Protein AF-A0A1H1FCK7-F1 (afdb_monomer)

Structure (mmCIF, N/CA/C/O backbone):
data_AF-A0A1H1FCK7-F1
#
_entry.id   AF-A0A1H1FCK7-F1
#
loop_
_atom_site.group_PDB
_atom_site.id
_atom_site.type_symbol
_atom_site.label_atom_id
_atom_site.label_alt_id
_atom_site.label_comp_id
_atom_site.label_asym_id
_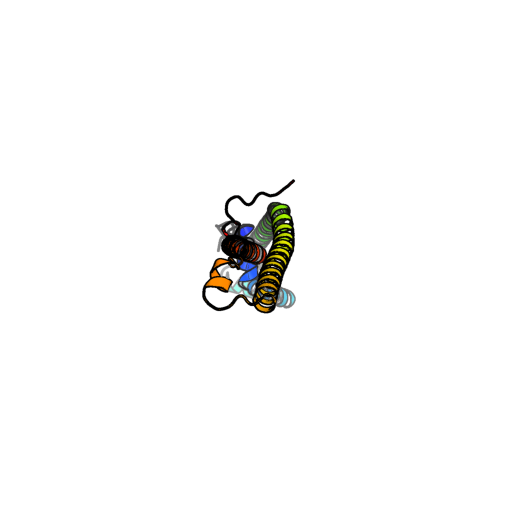atom_site.label_entity_id
_atom_site.label_seq_id
_atom_site.pdbx_PDB_ins_code
_atom_site.Cartn_x
_atom_site.Cartn_y
_atom_site.Cartn_z
_atom_site.occupancy
_atom_site.B_iso_or_equiv
_atom_site.auth_seq_id
_atom_site.auth_comp_id
_atom_site.auth_asym_id
_atom_site.auth_atom_id
_atom_site.pdbx_PDB_model_num
ATOM 1 N N . MET A 1 1 ? -12.692 -2.116 39.806 1.00 46.38 1 MET A N 1
ATOM 2 C CA . MET A 1 1 ? -11.583 -1.826 38.875 1.00 46.38 1 MET A CA 1
ATOM 3 C C . MET A 1 1 ? -11.974 -0.575 38.097 1.00 46.38 1 MET A C 1
ATOM 5 O O . MET A 1 1 ? -12.889 -0.666 37.296 1.00 46.38 1 MET A O 1
ATOM 9 N N . LYS A 1 2 ? -11.428 0.607 38.423 1.00 43.53 2 LYS A N 1
ATOM 10 C CA . LYS A 1 2 ? -11.690 1.821 37.628 1.00 43.53 2 LYS A CA 1
ATOM 11 C C . LYS A 1 2 ? -10.815 1.742 36.381 1.00 43.53 2 LYS A C 1
ATOM 13 O O . LYS A 1 2 ? -9.605 1.572 36.526 1.00 43.53 2 LYS A O 1
ATOM 18 N N . ILE A 1 3 ? -11.397 1.851 35.191 1.00 49.34 3 ILE A N 1
ATOM 19 C CA . ILE A 1 3 ? -10.618 2.000 33.959 1.00 49.34 3 ILE A CA 1
ATOM 20 C C . ILE A 1 3 ? -10.152 3.458 33.936 1.00 49.34 3 ILE A C 1
ATOM 22 O O . ILE A 1 3 ? -10.764 4.322 33.332 1.00 49.34 3 ILE A O 1
ATOM 26 N N . GLN A 1 4 ? -9.089 3.758 34.684 1.00 49.44 4 GLN A N 1
ATOM 27 C CA . GLN A 1 4 ? -8.566 5.124 34.807 1.00 49.44 4 GLN A CA 1
ATOM 28 C C . GLN A 1 4 ? -7.800 5.614 33.571 1.00 49.44 4 GLN A C 1
ATOM 30 O O . GLN A 1 4 ? -7.361 6.757 33.559 1.00 49.44 4 GLN A O 1
ATOM 35 N N . ASN A 1 5 ? -7.678 4.798 32.525 1.00 51.72 5 ASN A N 1
ATOM 36 C CA . ASN A 1 5 ? -6.977 5.164 31.304 1.00 51.72 5 ASN A CA 1
ATOM 37 C C . ASN A 1 5 ? -7.934 5.097 30.121 1.00 51.72 5 ASN A C 1
ATOM 39 O O . ASN A 1 5 ? -8.501 4.044 29.822 1.00 51.72 5 ASN A O 1
ATOM 43 N N . THR A 1 6 ? -8.083 6.224 29.430 1.00 63.62 6 THR A N 1
ATOM 44 C CA . THR A 1 6 ? -8.581 6.253 28.058 1.00 63.62 6 THR A CA 1
ATOM 45 C C . THR A 1 6 ? -7.833 5.195 27.251 1.00 63.62 6 THR A C 1
ATOM 47 O O . THR A 1 6 ? -6.603 5.119 27.296 1.00 63.62 6 THR A O 1
ATOM 50 N N . LEU A 1 7 ? -8.574 4.328 26.557 1.00 73.31 7 LEU A N 1
ATOM 51 C CA . LEU A 1 7 ? -7.958 3.322 25.698 1.00 73.31 7 LEU A CA 1
ATOM 52 C C . LEU A 1 7 ? -7.044 4.025 24.679 1.00 73.31 7 LEU A C 1
ATOM 54 O O . LEU A 1 7 ? -7.421 5.087 24.166 1.00 73.31 7 LEU A O 1
ATOM 58 N N . PRO A 1 8 ? -5.859 3.464 24.379 1.00 77.94 8 PRO A N 1
ATOM 59 C CA . PRO A 1 8 ? -4.977 4.043 23.378 1.00 77.94 8 PRO A CA 1
ATOM 60 C C . PRO A 1 8 ? -5.717 4.114 22.041 1.00 77.94 8 PRO A C 1
ATOM 62 O O . PRO A 1 8 ? -6.302 3.131 21.583 1.00 77.94 8 PRO A O 1
ATOM 65 N N . THR A 1 9 ? -5.719 5.298 21.428 1.00 77.44 9 THR A N 1
ATOM 66 C CA . THR A 1 9 ? -6.283 5.466 20.087 1.00 77.44 9 THR A CA 1
ATOM 67 C C . THR A 1 9 ? -5.270 4.944 19.084 1.00 77.44 9 THR A C 1
ATOM 69 O O . THR A 1 9 ? -4.146 5.436 19.029 1.00 77.44 9 THR A O 1
ATOM 72 N N . ILE A 1 10 ? -5.667 3.947 18.298 1.00 84.38 10 ILE A N 1
ATOM 73 C CA . ILE A 1 10 ? -4.854 3.462 17.185 1.00 84.38 10 ILE A CA 1
ATOM 74 C C . ILE A 1 10 ? -5.018 4.459 16.039 1.00 84.38 10 ILE A C 1
ATOM 76 O O . ILE A 1 10 ? -6.151 4.717 15.616 1.00 84.38 10 ILE A O 1
ATOM 80 N N . ASP A 1 11 ? -3.912 5.035 15.574 1.00 85.69 11 ASP A N 1
ATOM 81 C CA . ASP A 1 11 ? -3.902 5.964 14.446 1.00 85.69 11 ASP A CA 1
ATOM 82 C C . ASP A 1 11 ? -4.057 5.243 13.092 1.00 85.69 11 ASP A C 1
ATOM 84 O O . ASP A 1 11 ? -4.089 4.012 12.998 1.00 85.69 11 ASP A O 1
ATOM 88 N N . GLY A 1 12 ? -4.222 6.021 12.020 1.00 81.62 12 GLY A N 1
ATOM 89 C CA . GLY A 1 12 ? -4.434 5.492 10.672 1.00 81.62 12 GLY A CA 1
ATOM 90 C C . GLY A 1 12 ? -3.280 4.621 10.153 1.00 81.62 12 GLY A C 1
ATOM 91 O O . GLY A 1 12 ? -3.556 3.503 9.700 1.00 81.62 12 GLY A O 1
ATOM 92 N N . PRO A 1 13 ? -2.013 5.080 10.232 1.00 84.50 13 PRO A N 1
ATOM 93 C CA . PRO A 1 13 ? -0.848 4.286 9.842 1.00 84.50 13 PRO A CA 1
ATOM 94 C C . PRO A 1 13 ? -0.742 2.964 10.609 1.00 84.50 13 PRO A C 1
ATOM 96 O O . PRO A 1 13 ? -0.652 1.903 9.989 1.00 84.50 13 PRO A O 1
ATOM 99 N N . THR A 1 14 ? -0.874 2.992 11.937 1.00 86.44 14 THR A N 1
ATOM 100 C CA . THR A 1 14 ? -0.821 1.778 12.764 1.00 86.44 14 THR A CA 1
ATOM 101 C C . THR A 1 14 ? -1.969 0.830 12.416 1.00 86.44 14 THR A C 1
ATOM 103 O O . THR A 1 14 ? -1.763 -0.374 12.284 1.00 86.44 14 THR A O 1
ATOM 106 N N . MET A 1 15 ? -3.184 1.339 12.174 1.00 83.62 15 MET A N 1
ATOM 107 C CA . MET A 1 15 ? -4.306 0.510 11.707 1.00 83.62 15 MET A CA 1
ATOM 108 C C . MET A 1 15 ? -4.005 -0.196 10.376 1.00 83.62 15 MET 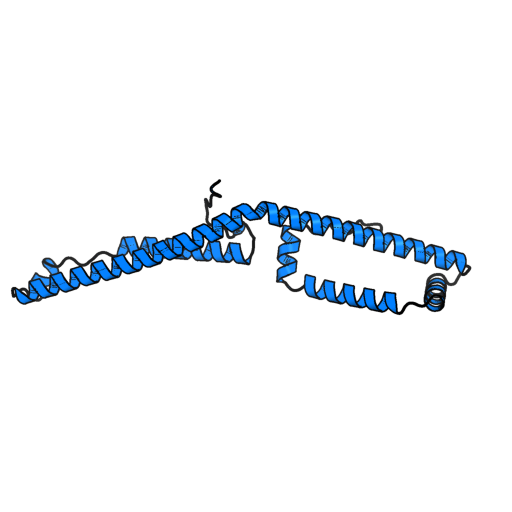A C 1
ATOM 110 O O . MET A 1 15 ? -4.379 -1.357 10.194 1.00 83.62 15 MET A O 1
ATOM 114 N N . MET A 1 16 ? -3.320 0.474 9.444 1.00 83.06 16 MET A N 1
ATOM 115 C CA . MET A 1 16 ? -2.907 -0.126 8.170 1.00 83.06 16 MET A CA 1
ATOM 116 C C . MET A 1 16 ? -1.872 -1.235 8.371 1.00 83.06 16 MET A C 1
ATOM 118 O O . MET A 1 16 ? -1.910 -2.239 7.659 1.00 83.06 16 MET A O 1
ATOM 122 N N . GLU A 1 17 ? -0.935 -1.066 9.303 1.00 85.38 17 GLU A N 1
ATOM 123 C CA . GLU A 1 17 ? 0.041 -2.101 9.671 1.00 85.38 17 GLU A CA 1
ATOM 124 C C . GLU A 1 17 ? -0.645 -3.315 10.312 1.00 85.38 17 GLU A C 1
ATOM 126 O O . GLU A 1 17 ? -0.461 -4.446 9.856 1.00 85.38 17 GLU A O 1
ATOM 131 N N . LEU A 1 18 ? -1.518 -3.087 11.298 1.00 85.38 18 LEU A N 1
ATOM 132 C CA . LEU A 1 18 ? -2.258 -4.144 11.996 1.00 85.38 18 LEU A CA 1
ATOM 133 C C . LEU A 1 18 ? -3.193 -4.935 11.071 1.00 85.38 18 LEU A C 1
ATOM 135 O O . LEU A 1 18 ? -3.408 -6.132 11.271 1.00 85.38 18 LEU A O 1
ATOM 139 N N . SER A 1 19 ? -3.740 -4.294 10.033 1.00 80.00 19 SER A N 1
ATOM 140 C CA . SER A 1 19 ? -4.549 -4.984 9.022 1.00 80.00 19 SER A CA 1
ATOM 141 C C . SER A 1 19 ? -3.752 -6.008 8.213 1.00 80.00 19 SER A C 1
ATOM 143 O O . SER A 1 19 ? -4.353 -6.920 7.646 1.00 80.00 19 SER A O 1
ATOM 145 N N . ARG A 1 20 ? -2.426 -5.863 8.132 1.00 79.75 20 ARG A N 1
ATOM 146 C CA . ARG A 1 20 ? -1.540 -6.752 7.367 1.00 79.75 20 ARG A CA 1
ATOM 147 C C . ARG A 1 20 ? -0.922 -7.855 8.220 1.00 79.75 20 ARG A C 1
ATOM 149 O O . ARG A 1 20 ? -0.594 -8.904 7.680 1.00 79.75 20 ARG A O 1
ATOM 156 N N . SER A 1 21 ? -0.794 -7.647 9.530 1.00 83.81 21 SER A N 1
ATOM 157 C CA . SER A 1 21 ? -0.213 -8.629 10.457 1.00 83.81 21 SER A CA 1
ATOM 158 C C . SER A 1 21 ? -1.185 -9.725 10.910 1.00 83.81 21 SER A C 1
ATOM 160 O O . SER A 1 21 ? -0.783 -10.626 11.636 1.00 83.81 21 SER A O 1
ATOM 162 N N . GLY A 1 22 ? -2.464 -9.654 10.521 1.00 80.69 22 GLY A N 1
ATOM 163 C CA . GLY A 1 22 ? -3.504 -10.587 10.975 1.00 80.69 22 GLY A CA 1
ATOM 164 C C . GLY A 1 22 ? -4.087 -10.252 12.353 1.00 80.69 22 GLY A C 1
ATOM 165 O O . GLY A 1 22 ? -5.126 -10.797 12.719 1.00 80.69 22 GLY A O 1
ATOM 166 N N . VAL A 1 23 ? -3.516 -9.282 13.073 1.00 87.69 23 VAL A N 1
ATOM 167 C CA . VAL A 1 23 ? -3.982 -8.866 14.408 1.00 87.69 23 VAL A CA 1
ATOM 168 C C . VAL A 1 23 ? -5.434 -8.383 14.380 1.00 87.69 23 VAL A C 1
ATOM 170 O O . VAL A 1 23 ? -6.207 -8.693 15.284 1.00 87.69 23 VAL A O 1
ATOM 173 N N . LEU A 1 24 ? -5.861 -7.679 13.323 1.00 85.81 24 LEU A N 1
ATOM 174 C CA . LEU A 1 24 ? -7.273 -7.289 13.186 1.00 85.81 24 LEU A CA 1
ATOM 175 C C . LEU A 1 24 ? -8.208 -8.492 12.990 1.00 85.81 24 LEU A C 1
ATOM 177 O O . LEU A 1 24 ? -9.363 -8.439 13.419 1.00 85.81 24 LEU A O 1
ATOM 181 N N . ALA A 1 25 ? -7.732 -9.576 12.370 1.00 83.06 25 ALA A N 1
ATOM 182 C CA . ALA A 1 25 ? -8.508 -10.805 12.233 1.00 83.06 25 ALA A CA 1
ATOM 183 C C . ALA A 1 25 ? -8.665 -11.503 13.592 1.00 83.06 25 ALA A C 1
ATOM 185 O O . ALA A 1 25 ? -9.778 -11.880 13.954 1.00 83.06 25 ALA A O 1
ATOM 186 N N . GLU A 1 26 ? -7.596 -11.581 14.387 1.00 86.88 26 GLU A N 1
ATOM 187 C CA . GLU A 1 26 ? -7.654 -12.103 15.758 1.00 86.88 26 GLU A CA 1
ATOM 188 C C . GLU A 1 26 ? -8.570 -11.257 16.653 1.00 86.88 26 GLU A C 1
ATOM 190 O O . GLU A 1 26 ? -9.455 -11.788 17.326 1.00 86.88 26 GLU A O 1
ATOM 195 N N . ALA A 1 27 ? -8.444 -9.927 16.598 1.00 88.31 27 ALA A N 1
ATOM 196 C CA . ALA A 1 27 ? -9.324 -9.011 17.323 1.00 88.31 27 ALA A CA 1
ATOM 197 C C . ALA A 1 27 ? -10.802 -9.193 16.925 1.00 88.31 27 ALA A C 1
ATOM 199 O O . ALA A 1 27 ? -11.704 -9.091 17.761 1.00 88.31 27 ALA A O 1
ATOM 200 N N . ASN A 1 28 ? -11.070 -9.504 15.654 1.00 88.00 28 ASN A N 1
ATOM 201 C CA . ASN A 1 28 ? -12.412 -9.806 15.165 1.00 88.00 28 ASN A CA 1
ATOM 202 C C . ASN A 1 28 ? -12.953 -11.139 15.714 1.00 88.00 28 ASN A C 1
ATOM 204 O O . ASN A 1 28 ? -14.140 -11.216 16.033 1.00 88.00 28 ASN A O 1
ATOM 208 N N . GLU A 1 29 ? -12.114 -12.161 15.886 1.00 90.06 29 GLU A N 1
ATOM 209 C CA . GLU A 1 29 ? -12.512 -13.415 16.544 1.00 90.06 29 GLU A CA 1
ATOM 210 C C . GLU A 1 29 ? -12.797 -13.219 18.038 1.00 90.06 29 GLU A C 1
ATOM 212 O O . GLU A 1 29 ? -13.802 -13.727 18.551 1.00 90.06 29 GLU A O 1
ATOM 217 N N . VAL A 1 30 ? -12.003 -12.394 18.729 1.00 89.38 30 VAL A N 1
ATOM 218 C CA . VAL A 1 30 ? -12.304 -11.973 20.108 1.00 89.38 30 VAL A CA 1
ATOM 219 C C . VAL A 1 30 ? -13.659 -11.262 20.160 1.00 89.38 30 VAL A C 1
ATOM 221 O O . VAL A 1 30 ? -14.509 -11.616 20.980 1.00 89.38 30 VAL A O 1
ATOM 224 N N . ARG A 1 31 ? -13.923 -10.324 19.238 1.00 90.06 31 ARG A N 1
ATOM 225 C CA . ARG A 1 31 ? -15.218 -9.626 19.151 1.00 90.06 31 ARG A CA 1
ATOM 226 C C . ARG A 1 31 ? -16.382 -10.603 18.978 1.00 90.06 31 ARG A C 1
ATOM 228 O O . ARG A 1 31 ? -17.383 -10.482 19.681 1.00 90.06 31 ARG A O 1
ATOM 235 N N . LYS A 1 32 ? -16.265 -11.569 18.062 1.00 90.38 32 LYS A N 1
ATOM 236 C CA . LYS A 1 32 ? -17.298 -12.595 17.827 1.00 90.38 32 LYS A CA 1
ATOM 237 C C . LYS A 1 32 ? -17.529 -13.467 19.059 1.00 90.38 32 LYS A C 1
ATOM 239 O O . LYS A 1 32 ? -18.674 -13.783 19.371 1.00 90.38 32 LYS A O 1
ATOM 244 N N . THR A 1 33 ? -16.460 -13.829 19.765 1.00 89.75 33 THR A N 1
ATOM 245 C CA . THR A 1 33 ? -16.531 -14.627 20.996 1.00 89.75 33 THR A CA 1
ATOM 246 C C . THR A 1 33 ? -17.289 -13.878 22.089 1.00 89.75 33 THR A C 1
ATOM 248 O O . THR A 1 33 ? -18.217 -14.430 22.678 1.00 89.75 33 THR A O 1
ATOM 251 N N . ILE A 1 34 ? -16.973 -12.595 22.291 1.00 87.19 34 ILE A N 1
ATOM 252 C CA . ILE A 1 34 ? -17.704 -11.721 23.219 1.00 87.19 34 ILE A CA 1
ATOM 253 C C . ILE A 1 34 ? -19.174 -11.612 22.802 1.00 87.19 34 ILE A C 1
ATOM 255 O O . ILE A 1 34 ? -20.059 -11.774 23.634 1.00 87.19 34 ILE A O 1
ATOM 259 N N . GLN A 1 35 ? -19.454 -11.389 21.516 1.00 89.69 35 GLN A N 1
ATOM 260 C CA . GLN A 1 35 ? -20.822 -11.262 21.011 1.00 89.69 35 GLN A CA 1
ATOM 261 C C . GLN A 1 35 ? -21.654 -12.533 21.243 1.00 89.69 35 GLN A C 1
ATOM 263 O O . GLN A 1 35 ? -22.823 -12.433 21.611 1.00 89.69 35 GLN A O 1
ATOM 268 N N . ARG A 1 36 ? -21.058 -13.719 21.070 1.00 89.38 36 ARG A N 1
ATOM 269 C CA . ARG A 1 36 ? -21.710 -14.997 21.383 1.00 89.38 36 ARG A CA 1
ATOM 270 C C . ARG A 1 36 ? -21.999 -15.120 22.877 1.00 89.38 36 ARG A C 1
ATOM 272 O O . ARG A 1 36 ? -23.140 -15.372 23.242 1.00 89.38 36 ARG A O 1
ATOM 279 N N . ALA A 1 37 ? -20.999 -14.867 23.722 1.00 85.38 37 ALA A N 1
ATOM 280 C CA . ALA A 1 37 ? -21.156 -14.928 25.174 1.00 85.38 37 ALA A CA 1
ATOM 281 C C . ALA A 1 37 ? -22.254 -13.973 25.671 1.00 85.38 37 ALA A C 1
ATOM 283 O O . ALA A 1 37 ? -23.068 -14.354 26.506 1.00 85.38 37 ALA A O 1
ATOM 284 N N . LEU A 1 38 ? -22.335 -12.760 25.109 1.00 85.31 38 LEU A N 1
ATOM 285 C CA . LEU A 1 38 ? -23.404 -11.804 25.410 1.00 85.31 38 LEU A CA 1
ATOM 286 C C . LEU A 1 38 ? -24.797 -12.329 25.027 1.00 85.31 38 LEU A C 1
ATOM 288 O O . LEU A 1 38 ? -25.758 -12.037 25.732 1.00 85.31 38 LEU A O 1
ATOM 292 N N . GLY A 1 39 ? -24.911 -13.099 23.940 1.00 84.56 39 GLY A N 1
ATOM 293 C CA . GLY A 1 39 ? -26.168 -13.726 23.520 1.00 84.56 39 GLY A CA 1
ATOM 294 C C . GLY A 1 39 ? -26.630 -14.875 24.425 1.00 84.56 39 GLY A C 1
ATOM 295 O O . GLY A 1 39 ? -27.819 -15.174 24.465 1.00 84.56 39 GLY A O 1
ATOM 296 N N . GLU A 1 40 ? -25.711 -15.493 25.168 1.00 88.62 40 GLU A N 1
ATOM 297 C CA . GLU A 1 40 ? -25.982 -16.609 26.086 1.00 88.62 40 GLU A CA 1
ATOM 298 C C . GLU A 1 40 ? -26.195 -16.153 27.543 1.00 88.62 40 GLU A C 1
ATOM 300 O O . GLU A 1 40 ? -26.588 -16.949 28.401 1.00 88.62 40 GLU A O 1
ATOM 305 N N . LEU A 1 41 ? -25.965 -14.868 27.846 1.00 85.56 41 LEU A N 1
ATOM 306 C CA . LEU A 1 41 ? -26.157 -14.316 29.185 1.00 85.56 41 LEU A CA 1
ATOM 307 C C . LEU A 1 41 ? -27.631 -14.355 29.593 1.00 85.56 41 LEU A C 1
ATOM 309 O O . LEU A 1 41 ? -28.483 -13.685 29.011 1.00 85.56 41 LEU A O 1
ATOM 313 N N . ASN A 1 42 ? -27.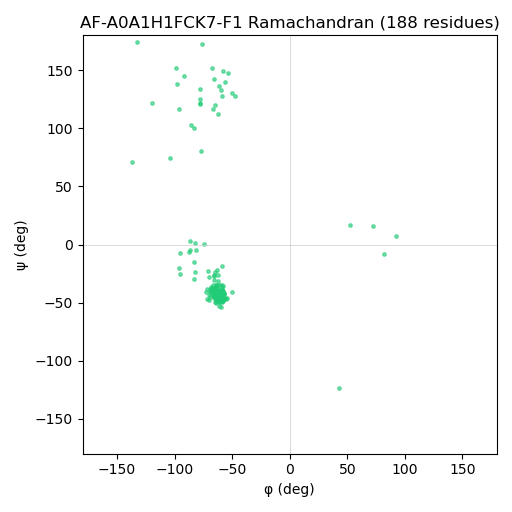915 -15.070 30.680 1.00 90.38 42 ASN A N 1
ATOM 314 C CA . ASN A 1 42 ? -29.204 -15.004 31.354 1.00 90.38 42 ASN A CA 1
ATOM 315 C C . ASN A 1 42 ? -29.136 -14.066 32.583 1.00 90.38 42 ASN A C 1
ATOM 317 O O . ASN A 1 42 ? -28.074 -13.938 33.203 1.00 90.38 42 ASN A O 1
ATOM 321 N N . PRO A 1 43 ? -30.253 -13.427 32.982 1.00 89.44 43 PRO A N 1
ATOM 322 C CA . PRO A 1 43 ? -30.257 -12.485 34.105 1.00 89.44 43 PRO A CA 1
ATOM 323 C C . PRO A 1 43 ? -29.776 -13.081 35.435 1.00 89.44 43 PRO A C 1
ATOM 325 O O . PRO A 1 43 ? -29.097 -12.396 36.198 1.00 89.44 43 PRO A O 1
ATOM 328 N N . ALA A 1 44 ? -30.084 -14.352 35.710 1.00 90.50 44 ALA A N 1
ATOM 329 C CA . ALA A 1 44 ? -29.678 -15.014 36.950 1.00 90.50 44 ALA A CA 1
ATOM 330 C C . ALA A 1 44 ? -28.150 -15.158 37.044 1.00 90.50 44 ALA A C 1
ATOM 332 O O . ALA A 1 44 ? -27.568 -14.850 38.080 1.00 90.50 44 ALA A O 1
ATOM 333 N N . GLY A 1 45 ? -27.489 -15.526 35.945 1.00 88.19 45 GLY A N 1
ATOM 334 C CA . GLY A 1 45 ? -26.035 -15.619 35.849 1.00 88.19 45 GLY A CA 1
ATOM 335 C C . GLY A 1 45 ? -25.344 -14.269 36.043 1.00 88.19 45 GLY A C 1
ATOM 336 O O . GLY A 1 45 ? -24.312 -14.205 36.706 1.00 88.19 45 GLY A O 1
ATOM 337 N N . VAL A 1 46 ? -25.939 -13.174 35.550 1.00 89.44 46 VAL A N 1
ATOM 338 C CA . VAL A 1 46 ? -25.420 -11.813 35.789 1.00 89.44 46 VAL A CA 1
ATOM 339 C C . VAL A 1 46 ? -25.510 -11.440 37.272 1.00 89.44 46 VAL A C 1
ATOM 341 O O . VAL A 1 46 ? -24.561 -10.878 37.818 1.00 89.44 46 VAL A O 1
ATOM 344 N N . VAL A 1 47 ? -26.611 -11.784 37.948 1.00 91.44 47 VAL A N 1
ATOM 345 C CA . VAL A 1 47 ? -26.753 -11.573 39.400 1.00 91.44 47 VAL A CA 1
ATOM 346 C C . VAL A 1 47 ? -25.746 -12.424 40.179 1.00 91.44 47 VAL A C 1
ATOM 348 O O . VAL A 1 47 ? -25.084 -11.903 41.076 1.00 91.44 47 VAL A O 1
ATOM 351 N N . SER A 1 48 ? -25.571 -13.698 39.815 1.00 91.50 48 SER A N 1
ATOM 352 C CA . SER A 1 48 ? -24.569 -14.579 40.429 1.00 91.50 48 SER A CA 1
ATOM 353 C C . SER A 1 48 ? -23.147 -14.045 40.259 1.00 91.50 48 SER A C 1
ATOM 355 O O . SER A 1 48 ? -22.389 -14.026 41.226 1.00 91.50 48 SER A O 1
ATOM 357 N N . LEU A 1 49 ? -22.790 -13.551 39.069 1.00 90.19 49 LEU A N 1
ATOM 358 C CA . LEU A 1 49 ? -21.498 -12.907 38.831 1.00 90.19 49 LEU A CA 1
ATOM 359 C C . LEU A 1 49 ? -21.329 -11.656 39.702 1.00 90.19 49 LEU A C 1
ATOM 361 O O . LEU A 1 49 ? -20.277 -11.465 40.307 1.00 90.19 49 LEU A O 1
ATOM 365 N N . ALA A 1 50 ? -22.360 -10.813 39.793 1.00 92.81 50 ALA A N 1
ATOM 366 C CA . ALA A 1 50 ? -22.305 -9.590 40.585 1.00 92.81 50 ALA A CA 1
ATOM 367 C C . ALA A 1 50 ? -22.060 -9.864 42.072 1.00 92.81 50 ALA A C 1
ATOM 369 O O . ALA A 1 50 ? -21.189 -9.221 42.663 1.00 92.81 50 ALA A O 1
ATOM 370 N N . LEU A 1 51 ? -22.769 -10.844 42.639 1.00 95.50 51 LEU A N 1
ATOM 371 C CA . LEU A 1 51 ? -22.573 -11.302 44.015 1.00 95.50 51 LEU A CA 1
ATOM 372 C C . LEU A 1 51 ? -21.211 -11.978 44.207 1.00 95.50 51 LEU A C 1
ATOM 374 O O . LEU A 1 51 ? -20.562 -11.752 45.216 1.00 95.50 51 LEU A O 1
ATOM 378 N N . SER A 1 52 ? -20.726 -12.749 43.230 1.00 94.69 52 SER A N 1
ATOM 379 C CA . SER A 1 52 ? -19.387 -13.349 43.307 1.00 94.69 52 SER A CA 1
ATOM 380 C C . SER A 1 52 ? -18.268 -12.303 43.324 1.00 94.69 52 SER A C 1
ATOM 382 O O . SER A 1 52 ? -17.243 -12.528 43.960 1.00 94.69 52 SER A O 1
ATOM 384 N N . LEU A 1 53 ? -18.431 -11.191 42.604 1.00 92.25 53 LEU A N 1
ATOM 385 C CA . LEU A 1 53 ? -17.449 -10.103 42.551 1.00 92.25 53 LEU A CA 1
ATOM 386 C C . LEU A 1 53 ? -17.565 -9.137 43.738 1.00 92.25 53 LEU A C 1
ATOM 388 O O . LEU A 1 53 ? -16.601 -8.440 44.046 1.00 92.25 53 LEU A O 1
ATOM 392 N N . ASN A 1 54 ? -18.739 -9.067 44.372 1.00 92.25 54 ASN A N 1
ATOM 393 C CA . ASN A 1 54 ? -19.022 -8.189 45.505 1.00 92.25 54 ASN A CA 1
ATOM 394 C C . ASN A 1 54 ? -19.824 -8.962 46.575 1.00 92.25 54 ASN A C 1
ATOM 396 O O . ASN A 1 54 ? -21.020 -8.712 46.739 1.00 92.25 54 ASN A O 1
ATOM 400 N N . PRO A 1 55 ? -19.192 -9.921 47.277 1.00 92.94 55 PRO A N 1
ATOM 401 C CA . PRO A 1 55 ? -19.8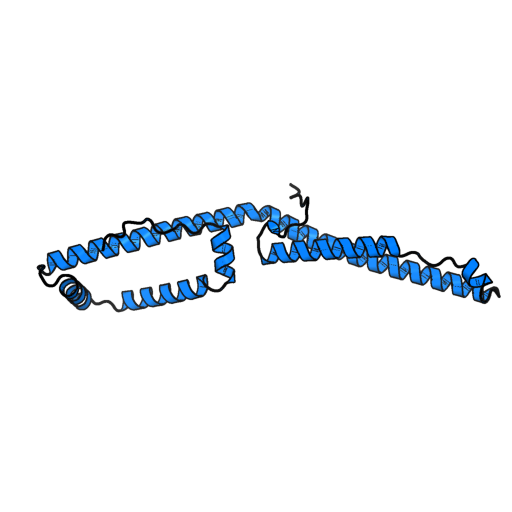95 -10.864 48.154 1.00 92.94 55 PRO A CA 1
ATOM 402 C C . PRO A 1 55 ? -20.551 -10.207 49.371 1.00 92.94 55 PRO A C 1
ATOM 404 O O . PRO A 1 55 ? -21.551 -10.714 49.871 1.00 92.94 55 PRO A O 1
ATOM 407 N N . ASP A 1 56 ? -20.022 -9.066 49.813 1.00 95.62 56 ASP A N 1
ATOM 408 C CA . ASP A 1 56 ? -20.517 -8.335 50.984 1.00 95.62 56 ASP A CA 1
ATOM 409 C C . ASP A 1 56 ? -21.642 -7.337 50.645 1.00 95.62 56 ASP A C 1
ATOM 411 O O . ASP A 1 56 ? -22.232 -6.727 51.538 1.00 95.62 56 ASP A O 1
ATOM 415 N N . ASP A 1 57 ? -21.949 -7.141 49.358 1.00 93.94 57 ASP A N 1
ATOM 416 C CA . ASP A 1 57 ? -22.984 -6.211 48.918 1.00 93.94 57 ASP A CA 1
ATOM 417 C C . ASP A 1 57 ? -24.353 -6.896 48.767 1.00 93.94 57 ASP A C 1
ATOM 419 O O . ASP A 1 57 ? -24.453 -8.004 48.234 1.00 93.94 57 ASP A O 1
ATOM 423 N N . PRO A 1 58 ? -25.460 -6.195 49.081 1.00 95.50 58 PRO A N 1
ATOM 424 C CA . PRO A 1 58 ? -26.787 -6.626 48.662 1.00 95.50 58 PRO A CA 1
ATOM 425 C C . PRO A 1 58 ? -26.879 -6.765 47.129 1.00 95.50 58 PRO A C 1
ATOM 427 O O . PRO A 1 58 ? -26.280 -5.950 46.415 1.00 95.50 58 PRO A O 1
ATOM 430 N N . PRO A 1 59 ? -27.706 -7.688 46.592 1.00 91.31 59 PRO A N 1
ATOM 431 C CA . PRO A 1 59 ? -27.774 -7.975 45.154 1.00 91.31 59 PRO A CA 1
ATOM 432 C C . PRO A 1 59 ? -27.938 -6.743 44.255 1.00 91.31 59 PRO A C 1
ATOM 434 O O . PRO A 1 59 ? -27.282 -6.634 43.222 1.00 91.31 59 PRO A O 1
ATOM 437 N N . ALA A 1 60 ? -28.772 -5.778 44.654 1.00 93.31 60 ALA A N 1
ATOM 438 C CA . ALA A 1 60 ? -28.982 -4.548 43.891 1.00 93.31 60 ALA A CA 1
ATOM 439 C C . ALA A 1 60 ? -27.728 -3.651 43.837 1.00 93.31 60 ALA A C 1
ATOM 441 O O . ALA A 1 60 ? -27.432 -3.067 42.793 1.00 93.31 60 ALA A O 1
ATOM 442 N N . SER A 1 61 ? -26.975 -3.561 44.939 1.00 94.62 61 SER A N 1
ATOM 443 C CA . SER A 1 61 ? -25.727 -2.787 45.019 1.00 94.62 61 SER A CA 1
ATOM 444 C C . SER A 1 61 ? -24.624 -3.454 44.197 1.00 94.62 61 SER A C 1
ATOM 446 O O . SER A 1 61 ? -24.013 -2.806 43.342 1.00 94.62 61 SER A O 1
ATOM 448 N N . ALA A 1 62 ? -24.451 -4.769 44.369 1.00 92.00 62 ALA A N 1
ATOM 449 C CA . ALA A 1 62 ? -23.508 -5.576 43.602 1.00 92.00 62 ALA A CA 1
ATOM 450 C C . ALA A 1 62 ? -23.758 -5.445 42.088 1.00 92.00 62 ALA A C 1
ATOM 452 O O . ALA A 1 62 ? -22.840 -5.176 41.308 1.00 92.00 62 ALA A O 1
ATOM 453 N N . LEU A 1 63 ? -25.025 -5.558 41.668 1.00 92.69 63 LEU A N 1
ATOM 454 C CA . LEU A 1 63 ? -25.423 -5.419 40.268 1.00 92.69 63 LEU A CA 1
ATOM 455 C C . LEU A 1 63 ? -25.162 -4.006 39.730 1.00 92.69 63 LEU A C 1
ATOM 457 O O . LEU A 1 63 ? -24.688 -3.855 38.605 1.00 92.69 63 LEU A O 1
ATOM 461 N N . SER A 1 64 ? -25.431 -2.969 40.528 1.00 92.44 64 SER A N 1
ATOM 462 C CA . SER A 1 64 ? -25.161 -1.576 40.152 1.00 92.44 64 SER A CA 1
ATOM 463 C C . SER A 1 64 ? -23.667 -1.329 39.901 1.00 92.44 64 SER A C 1
ATOM 465 O O . SER A 1 64 ? -23.302 -0.719 38.893 1.00 92.44 64 SER A O 1
ATOM 467 N N . LYS A 1 65 ? -22.787 -1.875 40.754 1.00 90.38 65 LYS A N 1
ATOM 468 C CA . LYS A 1 65 ? -21.326 -1.782 40.585 1.00 90.38 65 LYS A CA 1
ATOM 469 C C . LYS A 1 65 ? -20.850 -2.471 39.305 1.00 90.38 65 LYS A C 1
ATOM 471 O O . LYS A 1 65 ? -20.063 -1.889 38.557 1.00 90.38 65 LYS A O 1
ATOM 476 N N . VAL A 1 66 ? -21.358 -3.672 39.013 1.00 89.44 66 VAL A N 1
ATOM 477 C CA . VAL A 1 66 ? -21.051 -4.383 37.759 1.00 89.44 66 VAL A CA 1
ATOM 478 C C . VAL A 1 66 ? -21.561 -3.610 36.543 1.00 89.44 66 VAL A C 1
ATOM 480 O O . VAL A 1 66 ? -20.812 -3.419 35.587 1.00 89.44 66 VAL A O 1
ATOM 483 N N . LYS A 1 67 ? -22.798 -3.098 36.587 1.00 89.56 67 LYS A N 1
ATOM 484 C CA . LYS A 1 67 ? -23.380 -2.279 35.513 1.00 89.56 67 LYS A CA 1
ATOM 485 C C . LYS A 1 67 ? -22.523 -1.050 35.212 1.00 89.56 67 LYS A C 1
ATOM 487 O O . LYS A 1 67 ? -22.276 -0.766 34.043 1.00 89.56 67 LYS A O 1
ATOM 492 N N . ALA A 1 68 ? -22.073 -0.336 36.243 1.00 87.88 68 ALA A N 1
ATOM 493 C CA . ALA A 1 68 ? -21.220 0.836 36.077 1.00 87.88 68 ALA A CA 1
ATOM 494 C C . ALA A 1 68 ? -19.887 0.472 35.402 1.00 87.88 68 ALA A C 1
ATOM 496 O O . ALA A 1 68 ? -19.520 1.101 34.413 1.00 87.88 68 ALA A O 1
ATOM 497 N N . GLY A 1 69 ? -19.212 -0.583 35.873 1.00 85.12 69 GLY A N 1
ATOM 498 C CA . GLY A 1 69 ? -17.931 -1.021 35.308 1.00 85.12 69 GLY A CA 1
ATOM 499 C C . GLY A 1 69 ? -18.034 -1.520 33.863 1.00 85.12 69 GLY A C 1
ATOM 500 O O . GLY A 1 69 ? -17.222 -1.140 33.021 1.00 85.12 69 GLY A O 1
ATOM 501 N N . ILE A 1 70 ? -19.055 -2.326 33.546 1.00 86.00 70 ILE A N 1
ATOM 502 C CA . ILE A 1 70 ? -19.301 -2.786 32.169 1.00 86.00 70 ILE A CA 1
ATOM 503 C C . ILE A 1 70 ? -19.665 -1.600 31.271 1.00 86.00 70 ILE A C 1
ATOM 505 O O . ILE A 1 70 ? -19.145 -1.492 30.164 1.00 86.00 70 ILE A O 1
ATOM 509 N N . GLY A 1 71 ? -20.528 -0.695 31.741 1.00 84.62 71 GLY A N 1
ATOM 510 C CA . GLY A 1 71 ? -20.935 0.493 30.991 1.00 84.62 71 GLY A CA 1
ATOM 511 C C . GLY A 1 71 ? -19.757 1.399 30.635 1.00 84.62 71 GLY A C 1
ATOM 512 O O . GLY A 1 71 ? -19.636 1.818 29.484 1.00 84.62 71 GLY A O 1
ATOM 513 N N . GLU A 1 72 ? -18.861 1.654 31.590 1.00 85.50 72 GLU A N 1
ATOM 514 C CA . GLU A 1 72 ? -17.625 2.413 31.372 1.00 85.50 72 GLU A CA 1
ATOM 515 C C . GLU A 1 72 ? -16.719 1.725 30.339 1.00 85.50 72 GLU A C 1
ATOM 517 O O . GLU A 1 72 ? -16.311 2.355 29.362 1.00 85.50 72 GLU A O 1
ATOM 522 N N . ALA A 1 73 ? -16.483 0.416 30.486 1.00 83.69 73 ALA A N 1
ATOM 523 C CA . ALA A 1 73 ? -15.647 -0.361 29.570 1.00 83.69 73 ALA A CA 1
ATOM 524 C C . ALA A 1 73 ? -16.191 -0.378 28.132 1.00 83.69 73 ALA A C 1
ATOM 526 O O . ALA A 1 73 ? -15.450 -0.139 27.178 1.00 83.69 73 ALA A O 1
ATOM 527 N N . VAL A 1 74 ? -17.493 -0.633 27.971 1.00 85.44 74 VAL A N 1
ATOM 528 C CA . VAL A 1 74 ? -18.156 -0.673 26.659 1.00 85.44 74 VAL A CA 1
ATOM 529 C C . VAL A 1 74 ? -18.155 0.708 26.011 1.00 85.44 74 VAL A C 1
ATOM 531 O O . VAL A 1 74 ? -17.890 0.816 24.815 1.00 85.44 74 VAL A O 1
ATOM 534 N N . SER A 1 75 ? -18.393 1.768 26.788 1.00 84.94 75 SER A N 1
ATOM 535 C CA . SER A 1 75 ? -18.373 3.143 26.273 1.00 84.94 75 SER A CA 1
ATOM 536 C C . SER A 1 75 ? -16.971 3.546 25.816 1.00 84.94 75 SER A C 1
ATOM 538 O O . SER A 1 75 ? -16.819 4.104 24.730 1.00 84.94 75 SER A O 1
ATOM 540 N N . ALA A 1 76 ? -15.939 3.207 26.596 1.00 84.12 76 ALA A N 1
ATOM 541 C CA . ALA A 1 76 ? -14.548 3.436 26.218 1.00 84.12 76 ALA A CA 1
ATOM 542 C C . ALA A 1 76 ? -14.178 2.675 24.935 1.00 84.12 76 ALA A C 1
ATOM 544 O O . ALA A 1 76 ? -13.579 3.256 24.030 1.00 84.12 76 ALA A O 1
ATOM 545 N N . LEU A 1 77 ? -14.582 1.404 24.817 1.00 85.44 77 LEU A N 1
ATOM 546 C CA . LEU A 1 77 ? -14.331 0.586 23.628 1.00 85.44 77 LEU A CA 1
ATOM 547 C C . LEU A 1 77 ? -15.043 1.141 22.386 1.00 85.44 77 LEU A C 1
ATOM 549 O O . LEU A 1 77 ? -14.447 1.205 21.312 1.00 85.44 77 LEU A O 1
ATOM 553 N N . ALA A 1 78 ? -16.297 1.578 22.526 1.00 85.44 78 ALA A N 1
ATOM 554 C CA . ALA A 1 78 ? -17.064 2.177 21.437 1.00 85.44 78 ALA A CA 1
ATOM 555 C C . ALA A 1 78 ? -16.450 3.506 20.961 1.00 85.44 78 ALA A C 1
ATOM 557 O O . ALA A 1 78 ? -16.336 3.743 19.753 1.00 85.44 78 ALA A O 1
ATOM 558 N N . ALA A 1 79 ? -16.012 4.353 21.898 1.00 85.69 79 ALA A N 1
ATOM 559 C CA . ALA A 1 79 ? -15.332 5.606 21.589 1.00 85.69 79 ALA A CA 1
ATOM 560 C C . ALA A 1 79 ? -13.996 5.359 20.872 1.00 85.69 79 ALA A C 1
ATOM 562 O O . ALA A 1 79 ? -13.755 5.946 19.816 1.00 85.69 79 ALA A O 1
ATOM 563 N N . ALA A 1 80 ? -13.172 4.440 21.385 1.00 85.44 80 ALA A N 1
ATOM 564 C CA . ALA A 1 80 ? -11.903 4.063 20.767 1.00 85.44 80 ALA A CA 1
ATOM 565 C C . ALA A 1 80 ? -12.104 3.469 19.363 1.00 85.44 80 ALA A C 1
ATOM 567 O O . ALA A 1 80 ? -11.432 3.880 18.420 1.00 85.44 80 ALA A O 1
ATOM 568 N N . GLY A 1 81 ? -13.081 2.571 19.190 1.00 85.69 81 GLY A N 1
ATOM 569 C CA . GLY A 1 81 ? -13.410 1.994 17.885 1.00 85.69 81 GLY A CA 1
ATOM 570 C C . GLY A 1 81 ? -13.852 3.046 16.865 1.00 85.69 81 GLY A C 1
ATOM 571 O O . GLY A 1 81 ? -13.414 3.018 15.715 1.00 85.69 81 GLY A O 1
ATOM 572 N N . THR A 1 82 ? -14.659 4.022 17.291 1.00 87.12 82 THR A N 1
ATOM 573 C CA . THR A 1 82 ? -15.073 5.146 16.435 1.00 87.12 82 THR A CA 1
ATOM 574 C C . THR A 1 82 ? -13.884 6.031 16.060 1.00 87.12 82 THR A C 1
ATOM 576 O O . THR A 1 82 ? -13.713 6.366 14.887 1.00 87.12 82 THR A O 1
ATOM 579 N N . ALA A 1 83 ? -13.041 6.385 17.034 1.00 85.94 83 ALA A N 1
ATOM 580 C CA . ALA A 1 83 ? -11.861 7.217 16.817 1.00 85.94 83 ALA A CA 1
ATOM 581 C C . ALA A 1 83 ? -10.868 6.555 15.850 1.00 85.94 83 ALA A C 1
ATOM 583 O O . ALA A 1 83 ? -10.488 7.169 14.853 1.00 85.94 83 ALA A O 1
ATOM 584 N N . SER A 1 84 ? -10.522 5.285 16.074 1.00 84.56 84 SER A N 1
ATOM 585 C CA . SER A 1 84 ? -9.630 4.529 15.188 1.00 84.56 84 SER A CA 1
ATOM 586 C C . SER A 1 84 ? -10.231 4.309 13.798 1.00 84.56 84 SER A C 1
ATOM 588 O O . SER A 1 84 ? -9.524 4.433 12.800 1.00 84.56 84 SER A O 1
ATOM 590 N N . GLY A 1 85 ? -11.543 4.070 13.693 1.00 85.62 85 GLY A N 1
ATOM 591 C CA . GLY A 1 85 ? -12.228 3.989 12.399 1.00 85.62 85 GLY A CA 1
ATOM 592 C C . GLY A 1 85 ? -12.192 5.308 11.617 1.00 85.62 85 GLY A C 1
ATOM 593 O O . GLY A 1 85 ? -12.012 5.311 10.398 1.00 85.62 85 GLY A O 1
ATOM 594 N N . ASN A 1 86 ? -12.321 6.445 12.304 1.00 88.31 86 ASN A N 1
ATOM 595 C CA . ASN A 1 86 ? -12.190 7.768 11.691 1.00 88.31 86 ASN A CA 1
ATOM 596 C C . ASN A 1 86 ? -10.749 8.054 11.259 1.00 88.31 86 ASN A C 1
ATOM 598 O O . ASN A 1 86 ? -10.544 8.492 10.129 1.00 88.31 86 ASN A O 1
ATOM 602 N N . ALA A 1 87 ? -9.765 7.752 12.110 1.00 86.75 87 ALA A N 1
ATOM 603 C CA . ALA A 1 87 ? -8.348 7.914 11.793 1.00 86.75 87 ALA A CA 1
ATOM 604 C C . ALA A 1 87 ? -7.939 7.072 10.576 1.00 86.75 87 ALA A C 1
ATOM 606 O O . ALA A 1 87 ? -7.260 7.563 9.678 1.00 86.75 87 ALA A O 1
ATOM 607 N N . HIS A 1 88 ? -8.419 5.829 10.495 1.00 85.44 88 HIS A N 1
ATOM 608 C CA . HIS A 1 88 ? -8.162 4.961 9.353 1.00 85.44 88 HIS A CA 1
ATOM 609 C C . HIS A 1 88 ? -8.758 5.509 8.050 1.00 85.44 88 HIS A C 1
ATOM 611 O O . HIS A 1 88 ? -8.074 5.550 7.030 1.00 85.44 88 HIS A O 1
ATOM 617 N N . ARG A 1 89 ? -10.012 5.981 8.072 1.00 88.06 89 ARG A N 1
ATOM 618 C CA . ARG A 1 89 ? -10.644 6.593 6.890 1.00 88.06 89 ARG A CA 1
ATOM 619 C C . ARG A 1 89 ? -9.938 7.874 6.454 1.00 88.06 89 ARG A C 1
ATOM 621 O O . ARG A 1 89 ? -9.722 8.060 5.261 1.00 88.06 89 ARG A O 1
ATOM 628 N N . ALA A 1 90 ? -9.566 8.728 7.406 1.00 89.50 90 ALA A N 1
ATOM 629 C CA . ALA A 1 90 ? -8.815 9.946 7.123 1.00 89.50 90 ALA A CA 1
ATOM 630 C C . ALA A 1 90 ? -7.463 9.624 6.472 1.00 89.50 90 ALA A C 1
ATOM 632 O O . ALA A 1 90 ? -7.084 10.262 5.496 1.00 89.50 90 ALA A O 1
ATOM 633 N N . GLU A 1 91 ? -6.775 8.585 6.947 1.00 88.50 91 GLU A N 1
ATOM 634 C CA . GLU A 1 91 ? -5.502 8.153 6.373 1.00 88.50 91 GLU A CA 1
ATOM 635 C C . GLU A 1 91 ? -5.656 7.567 4.963 1.00 88.50 91 GLU A C 1
ATOM 637 O O . GLU A 1 91 ? -4.885 7.899 4.065 1.00 88.50 91 GLU A O 1
ATOM 642 N N . GLN A 1 92 ? -6.691 6.755 4.726 1.00 87.50 92 GLN A N 1
ATOM 643 C CA . GLN A 1 92 ? -7.010 6.269 3.380 1.00 87.50 92 GLN A CA 1
ATOM 644 C C . GLN A 1 92 ? -7.281 7.424 2.408 1.00 87.50 92 GLN A C 1
ATOM 646 O O . GLN A 1 92 ? -6.802 7.397 1.277 1.00 87.50 92 GLN A O 1
ATOM 651 N N . GLN A 1 93 ? -8.019 8.446 2.847 1.00 91.06 93 GLN A N 1
ATOM 652 C CA . GLN A 1 93 ? -8.290 9.641 2.045 1.00 91.06 93 GLN A CA 1
ATOM 653 C C . GLN A 1 93 ? -7.019 10.452 1.787 1.00 91.06 93 GLN A C 1
ATOM 655 O O . GLN A 1 93 ? -6.777 10.849 0.650 1.00 91.06 93 GLN A O 1
ATOM 660 N N . ARG A 1 94 ? -6.180 10.645 2.813 1.00 90.12 94 ARG A N 1
ATOM 661 C CA . ARG A 1 94 ? -4.890 11.337 2.699 1.00 90.12 94 ARG A CA 1
ATOM 662 C C . ARG A 1 94 ? -3.983 10.671 1.665 1.00 90.12 94 ARG A C 1
ATOM 664 O O . ARG A 1 94 ? -3.328 11.360 0.891 1.00 90.12 94 ARG A O 1
ATOM 671 N N . LEU A 1 95 ? -3.954 9.338 1.646 1.00 90.00 95 LEU A N 1
ATOM 672 C CA . LEU A 1 95 ? -3.117 8.557 0.736 1.00 90.00 95 LEU A CA 1
ATOM 673 C C . LEU A 1 95 ? -3.732 8.348 -0.651 1.00 90.00 95 LEU A C 1
ATOM 675 O O . LEU A 1 95 ? -3.007 7.951 -1.560 1.00 90.00 95 LEU A O 1
ATOM 679 N N . ALA A 1 96 ? -5.030 8.594 -0.845 1.00 90.19 96 ALA A N 1
AT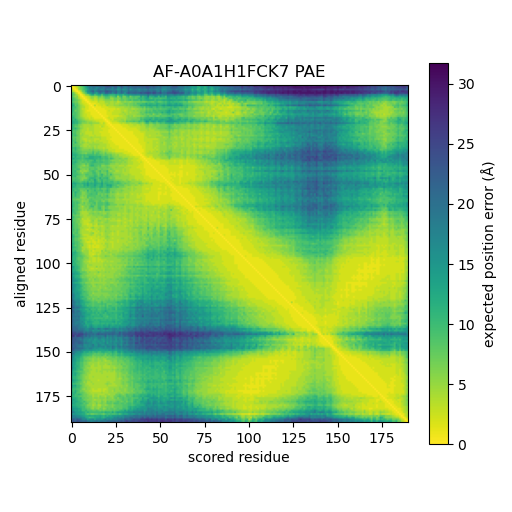OM 680 C CA . ALA A 1 96 ? -5.734 8.249 -2.082 1.00 90.19 96 ALA A CA 1
ATOM 681 C C . ALA A 1 96 ? -5.062 8.835 -3.336 1.00 90.19 96 ALA A C 1
ATOM 683 O O . ALA A 1 96 ? -4.833 8.106 -4.302 1.00 90.19 96 ALA A O 1
ATOM 684 N N . GLY A 1 97 ? -4.682 10.118 -3.293 1.00 92.50 97 GLY A N 1
ATOM 685 C CA . GLY A 1 97 ? -3.982 10.785 -4.397 1.00 92.50 97 GLY A CA 1
ATOM 686 C C . GLY A 1 97 ? -2.617 10.159 -4.685 1.00 92.50 97 GLY A C 1
ATOM 687 O O . GLY A 1 97 ? -2.318 9.810 -5.824 1.00 92.50 97 GLY A O 1
ATOM 688 N N . THR A 1 98 ? -1.817 9.911 -3.647 1.00 93.56 98 THR A N 1
ATOM 689 C CA . THR A 1 98 ? -0.505 9.262 -3.780 1.00 93.56 98 THR A CA 1
ATOM 690 C C . THR A 1 98 ? -0.619 7.836 -4.313 1.00 93.56 98 THR A C 1
ATOM 692 O O . THR A 1 98 ? 0.185 7.419 -5.139 1.00 93.56 98 THR A O 1
ATOM 695 N N . VAL A 1 99 ? -1.633 7.082 -3.886 1.00 93.69 99 VAL A N 1
ATOM 696 C CA . VAL A 1 99 ? -1.903 5.728 -4.388 1.00 93.69 99 VAL A CA 1
ATOM 697 C C . VAL A 1 99 ? -2.278 5.747 -5.866 1.00 93.69 99 VAL A C 1
ATOM 699 O O . VAL A 1 99 ? -1.777 4.915 -6.626 1.00 93.69 99 VAL A O 1
ATOM 702 N N . ALA A 1 100 ? -3.132 6.683 -6.280 1.00 94.06 100 ALA A N 1
ATOM 703 C CA . ALA A 1 100 ? -3.513 6.842 -7.678 1.00 94.06 100 ALA A CA 1
ATOM 704 C C . ALA A 1 100 ? -2.298 7.214 -8.543 1.00 94.06 100 ALA A C 1
ATOM 706 O O . ALA A 1 100 ? -2.033 6.541 -9.541 1.00 94.06 100 ALA A O 1
ATOM 707 N N . ALA A 1 101 ? -1.513 8.205 -8.110 1.00 94.50 101 ALA A N 1
ATOM 708 C CA . ALA A 1 101 ? -0.287 8.624 -8.784 1.00 94.50 101 ALA A CA 1
ATOM 709 C C . ALA A 1 101 ? 0.732 7.478 -8.889 1.00 94.50 101 ALA A C 1
ATOM 711 O O . ALA A 1 101 ? 1.260 7.224 -9.969 1.00 94.50 101 ALA A O 1
ATOM 712 N N . ALA A 1 102 ? 0.966 6.738 -7.799 1.00 94.81 102 ALA A N 1
ATOM 713 C CA . ALA A 1 102 ? 1.900 5.613 -7.791 1.00 94.81 102 ALA A CA 1
ATOM 714 C C . ALA A 1 102 ? 1.454 4.514 -8.762 1.00 94.81 102 ALA A C 1
ATOM 716 O O . ALA A 1 102 ? 2.256 4.026 -9.550 1.00 94.81 102 ALA A O 1
ATOM 717 N N . THR A 1 103 ? 0.158 4.187 -8.771 1.00 94.31 103 THR A N 1
ATOM 718 C CA . THR A 1 103 ? -0.412 3.198 -9.699 1.00 94.31 103 THR A CA 1
ATOM 719 C C . THR A 1 103 ? -0.237 3.635 -11.154 1.00 94.31 103 THR A C 1
ATOM 721 O O . THR A 1 103 ? 0.184 2.840 -11.993 1.00 94.31 103 THR A O 1
ATOM 724 N N . HIS A 1 104 ? -0.524 4.904 -11.459 1.00 95.81 104 HIS A N 1
ATOM 725 C CA . HIS A 1 104 ? -0.339 5.455 -12.799 1.00 95.81 104 HIS A CA 1
ATOM 726 C C . HIS A 1 104 ? 1.133 5.406 -13.229 1.00 95.81 104 HIS A C 1
ATOM 728 O O . HIS A 1 104 ? 1.440 4.939 -14.327 1.00 95.81 104 HIS A O 1
ATOM 734 N N . ARG A 1 105 ? 2.056 5.820 -12.352 1.00 96.12 105 ARG A N 1
ATOM 735 C CA . ARG A 1 105 ? 3.493 5.792 -12.644 1.00 96.12 105 ARG A CA 1
ATOM 736 C C . ARG A 1 105 ? 4.001 4.366 -12.862 1.00 96.12 105 ARG A C 1
ATOM 738 O O . ARG A 1 105 ? 4.739 4.149 -13.815 1.00 96.12 105 ARG A O 1
ATOM 745 N N . THR A 1 106 ? 3.548 3.381 -12.084 1.00 96.25 106 THR A N 1
ATOM 746 C CA . THR A 1 106 ? 3.881 1.964 -12.319 1.00 96.25 106 THR A CA 1
ATOM 747 C C . THR A 1 106 ? 3.467 1.501 -13.722 1.00 96.25 106 THR A C 1
ATOM 749 O O . THR A 1 106 ? 4.245 0.833 -14.404 1.00 96.25 106 THR A O 1
ATOM 752 N N . LEU A 1 107 ? 2.276 1.887 -14.197 1.00 95.88 107 LEU A N 1
ATOM 753 C CA . LEU A 1 107 ? 1.822 1.557 -15.555 1.00 95.88 107 LEU A CA 1
ATOM 754 C C . LEU A 1 107 ? 2.665 2.253 -16.633 1.00 95.88 107 LEU A C 1
ATOM 756 O O . LEU A 1 107 ? 2.998 1.638 -17.647 1.00 95.88 107 LEU A O 1
ATOM 760 N N . GLN A 1 108 ? 3.039 3.513 -16.406 1.00 96.69 108 GLN A N 1
ATOM 761 C CA . GLN A 1 108 ? 3.909 4.257 -17.313 1.00 96.69 108 GLN A CA 1
ATOM 762 C C . GLN A 1 108 ? 5.299 3.610 -17.417 1.00 96.69 108 GLN A C 1
ATOM 764 O O . GLN A 1 108 ? 5.773 3.366 -18.528 1.00 96.69 108 GLN A O 1
ATOM 769 N N . ILE A 1 109 ? 5.911 3.257 -16.280 1.00 96.81 109 ILE A N 1
ATOM 770 C CA . ILE A 1 109 ? 7.206 2.565 -16.230 1.00 96.81 109 ILE A CA 1
ATOM 771 C C . ILE A 1 109 ? 7.145 1.249 -17.012 1.00 96.81 109 ILE A C 1
ATOM 773 O O . ILE A 1 109 ? 8.049 0.954 -17.792 1.00 96.81 109 ILE A O 1
ATOM 777 N N . ALA A 1 110 ? 6.066 0.471 -16.877 1.00 96.19 110 ALA A N 1
ATOM 778 C CA . ALA A 1 110 ? 5.907 -0.771 -17.634 1.00 96.19 110 ALA A CA 1
ATOM 779 C C . ALA A 1 110 ? 5.944 -0.539 -19.160 1.00 96.19 110 ALA A C 1
ATOM 781 O O . ALA A 1 110 ? 6.564 -1.316 -19.895 1.00 96.19 110 ALA A O 1
ATOM 782 N N . GLY A 1 111 ? 5.330 0.550 -19.637 1.00 97.25 111 GLY A N 1
ATOM 783 C CA . GLY A 1 111 ? 5.397 0.972 -21.038 1.00 97.25 111 GLY A CA 1
ATOM 784 C C . GLY A 1 111 ? 6.804 1.405 -21.470 1.00 97.25 111 GLY A C 1
ATOM 785 O O . GLY A 1 111 ? 7.285 0.984 -22.525 1.00 97.25 111 GLY A O 1
ATOM 786 N N . GLU A 1 112 ? 7.492 2.193 -20.642 1.00 97.69 112 GLU A N 1
ATOM 787 C CA . GLU A 1 112 ? 8.869 2.651 -20.885 1.00 97.69 112 GLU A CA 1
ATOM 788 C C . GLU A 1 112 ? 9.851 1.468 -20.960 1.00 97.69 112 GLU A C 1
ATOM 790 O O . GLU A 1 112 ? 10.616 1.353 -21.921 1.00 97.69 112 GLU A O 1
ATOM 795 N N . LEU A 1 113 ? 9.763 0.516 -20.026 1.00 97.38 113 LEU A N 1
ATOM 796 C CA . LEU A 1 113 ? 10.572 -0.707 -20.022 1.00 97.38 113 LEU A CA 1
ATOM 797 C C . LEU A 1 113 ? 10.343 -1.558 -21.281 1.00 97.38 113 LEU A C 1
ATOM 799 O O . LEU A 1 113 ? 11.295 -2.096 -21.857 1.00 97.38 113 LEU A O 1
ATOM 803 N N . ALA A 1 114 ? 9.093 -1.677 -21.741 1.00 96.88 114 ALA A N 1
ATOM 804 C CA . ALA A 1 114 ? 8.776 -2.381 -22.983 1.00 96.88 114 ALA A CA 1
ATOM 805 C C . ALA A 1 114 ? 9.391 -1.682 -24.209 1.00 96.88 114 ALA A C 1
ATOM 807 O O . ALA A 1 114 ? 9.950 -2.351 -25.086 1.00 96.88 114 ALA A O 1
ATOM 808 N N . ASN A 1 115 ? 9.346 -0.347 -24.245 1.00 97.25 115 ASN A N 1
ATOM 809 C CA . ASN A 1 115 ? 9.959 0.455 -25.300 1.00 97.25 115 ASN A CA 1
ATOM 810 C C . ASN A 1 115 ? 11.490 0.311 -25.314 1.00 97.25 115 ASN A C 1
ATOM 812 O O . ASN A 1 115 ? 12.073 0.060 -26.368 1.00 97.25 115 ASN A O 1
ATOM 816 N N . ILE A 1 116 ? 12.153 0.377 -24.153 1.00 96.88 116 ILE A N 1
ATOM 817 C CA . ILE A 1 116 ? 13.607 0.170 -24.044 1.00 96.88 116 ILE A CA 1
ATOM 818 C C . ILE A 1 116 ? 14.001 -1.202 -24.604 1.00 96.88 116 ILE A C 1
ATOM 820 O O . ILE A 1 116 ? 14.888 -1.294 -25.455 1.00 96.88 116 ILE A O 1
ATOM 824 N N . LYS A 1 117 ? 13.283 -2.266 -24.225 1.00 94.94 117 LYS A N 1
ATOM 825 C CA . LYS A 1 117 ? 13.512 -3.619 -24.764 1.00 94.94 117 LYS A CA 1
ATOM 826 C C . LYS A 1 117 ? 13.311 -3.702 -26.278 1.00 94.94 117 LYS A C 1
ATOM 828 O O . LYS A 1 117 ? 13.986 -4.481 -26.948 1.00 94.94 117 LYS A O 1
ATOM 833 N N . ALA A 1 118 ? 12.364 -2.953 -26.842 1.00 95.75 118 ALA A N 1
ATOM 834 C CA . ALA A 1 118 ? 12.176 -2.886 -28.290 1.00 95.75 118 ALA A CA 1
ATOM 835 C C . ALA A 1 118 ? 13.333 -2.145 -28.983 1.00 95.75 118 ALA A C 1
ATOM 837 O O . ALA A 1 118 ? 13.820 -2.609 -30.014 1.00 95.75 118 ALA A O 1
ATOM 838 N N . ARG A 1 119 ? 13.816 -1.043 -28.397 1.00 95.06 119 ARG A N 1
ATOM 839 C CA . ARG A 1 119 ? 14.948 -0.258 -28.915 1.00 95.06 119 ARG A CA 1
ATOM 840 C C . ARG A 1 119 ? 16.253 -1.048 -28.908 1.00 95.06 119 ARG A C 1
ATOM 842 O O . ARG A 1 119 ? 16.946 -1.025 -29.918 1.00 95.06 119 ARG A O 1
ATOM 849 N N . ILE A 1 120 ? 16.544 -1.780 -27.829 1.00 94.19 120 ILE A N 1
ATOM 850 C CA . ILE A 1 120 ? 17.727 -2.654 -27.744 1.00 94.19 120 ILE A CA 1
ATOM 851 C C . ILE A 1 120 ? 17.681 -3.710 -28.853 1.00 94.19 120 ILE A C 1
ATOM 853 O O . ILE A 1 120 ? 18.587 -3.764 -29.679 1.00 94.19 120 ILE A O 1
ATOM 857 N N . ARG A 1 121 ? 16.573 -4.461 -28.957 1.00 93.56 121 ARG A N 1
ATOM 858 C CA . ARG A 1 121 ? 16.398 -5.482 -30.007 1.00 93.56 121 ARG A CA 1
ATOM 859 C C . ARG A 1 121 ? 16.521 -4.909 -31.419 1.00 93.56 121 ARG A C 1
ATOM 861 O O . ARG A 1 121 ? 17.100 -5.541 -32.296 1.00 93.56 121 ARG A O 1
ATOM 868 N N . SER A 1 122 ? 15.968 -3.718 -31.652 1.00 93.75 122 SER A N 1
ATOM 869 C CA . SER A 1 122 ? 16.090 -3.037 -32.943 1.00 93.75 122 SER A CA 1
ATOM 870 C C . SER A 1 122 ? 17.542 -2.651 -33.240 1.00 93.75 122 SER A C 1
ATOM 872 O O . SER A 1 122 ? 18.008 -2.887 -34.352 1.00 93.75 122 SER A O 1
ATOM 874 N N . GLY A 1 123 ? 18.273 -2.109 -32.260 1.00 92.25 123 GLY A N 1
ATOM 875 C CA . GLY A 1 123 ? 19.692 -1.768 -32.391 1.00 92.25 123 GLY A CA 1
ATOM 876 C C . GLY A 1 123 ? 20.553 -2.980 -32.744 1.00 92.25 123 GLY A C 1
ATOM 877 O O . GLY A 1 123 ? 21.270 -2.948 -33.743 1.00 92.25 123 GLY A O 1
ATOM 878 N N . GLU A 1 124 ? 20.387 -4.079 -32.006 1.00 91.94 124 GLU A N 1
ATOM 879 C CA . GLU A 1 124 ? 21.063 -5.361 -32.258 1.00 91.94 124 GLU A CA 1
ATOM 880 C C . GLU A 1 124 ? 20.741 -5.915 -33.654 1.00 91.94 124 GLU A C 1
ATOM 882 O O . GLU A 1 124 ? 21.625 -6.382 -34.373 1.00 91.94 124 GLU A O 1
ATOM 887 N N . TYR A 1 125 ? 19.478 -5.831 -34.086 1.00 92.19 125 TYR A N 1
ATOM 888 C CA . TYR A 1 125 ? 19.077 -6.256 -35.427 1.00 92.19 125 TYR A CA 1
ATOM 889 C C . TYR A 1 125 ? 19.753 -5.421 -36.526 1.00 92.19 125 TYR A C 1
ATOM 891 O O . TYR A 1 125 ? 20.248 -5.975 -37.510 1.00 92.19 125 TYR A O 1
ATOM 899 N N . HIS A 1 126 ? 19.808 -4.095 -36.367 1.00 90.62 126 HIS A N 1
ATOM 900 C CA . HIS A 1 126 ? 20.466 -3.209 -37.331 1.00 90.62 126 HIS A CA 1
ATOM 901 C C . HIS A 1 126 ? 21.979 -3.434 -37.378 1.00 90.62 126 HIS A C 1
ATOM 903 O O . HIS A 1 126 ? 22.559 -3.406 -38.467 1.00 90.62 126 HIS A O 1
ATOM 909 N N . GLU A 1 127 ? 22.611 -3.679 -36.229 1.00 91.25 127 GLU A N 1
ATOM 910 C CA . GLU A 1 127 ? 24.025 -4.041 -36.150 1.00 91.25 127 GLU A CA 1
ATOM 911 C C . GLU A 1 127 ? 24.293 -5.350 -36.897 1.00 91.25 127 GLU A C 1
ATOM 913 O O . GLU A 1 127 ? 25.129 -5.375 -37.802 1.00 91.25 127 GLU A O 1
ATOM 918 N N . ASN A 1 128 ? 23.542 -6.409 -36.590 1.00 89.31 128 ASN A N 1
ATOM 919 C CA . ASN A 1 128 ? 23.683 -7.706 -37.252 1.00 89.31 128 ASN A CA 1
ATOM 920 C C . ASN A 1 128 ? 23.472 -7.584 -38.767 1.00 89.31 128 ASN A C 1
ATOM 922 O O . ASN A 1 128 ? 24.319 -8.017 -39.547 1.00 89.31 128 ASN A O 1
ATOM 926 N N . GLY A 1 129 ? 22.427 -6.872 -39.202 1.00 91.25 129 GLY A N 1
ATOM 927 C CA . GLY A 1 129 ? 22.184 -6.612 -40.622 1.00 91.25 129 GLY A CA 1
ATOM 928 C C . GLY A 1 129 ? 23.255 -5.737 -41.292 1.00 91.25 129 GLY A C 1
ATOM 929 O O . GLY A 1 129 ? 23.478 -5.836 -42.501 1.00 91.25 129 GLY A O 1
ATOM 930 N N . LYS A 1 130 ? 23.946 -4.860 -40.552 1.00 90.88 130 LYS A N 1
ATOM 931 C CA . LYS A 1 130 ? 25.124 -4.133 -41.056 1.00 90.88 130 LYS A CA 1
ATOM 932 C C . LYS A 1 130 ? 26.317 -5.080 -41.199 1.00 90.88 130 LYS A C 1
ATOM 934 O O . LYS A 1 130 ? 26.952 -5.068 -42.252 1.00 90.88 130 LYS A O 1
ATOM 939 N N . ARG A 1 131 ? 26.594 -5.909 -40.189 1.00 91.25 131 ARG A N 1
ATOM 940 C CA . ARG A 1 131 ? 27.679 -6.904 -40.213 1.00 91.25 131 ARG A CA 1
ATOM 941 C C . ARG A 1 131 ? 27.502 -7.886 -41.371 1.00 91.25 131 ARG A C 1
ATOM 943 O O . ARG A 1 131 ? 28.452 -8.111 -42.112 1.00 91.25 131 ARG A O 1
ATOM 950 N N . ASP A 1 132 ? 26.290 -8.383 -41.603 1.00 92.81 132 ASP A N 1
ATOM 951 C CA . ASP A 1 132 ? 26.001 -9.312 -42.703 1.00 92.81 132 ASP A CA 1
ATOM 952 C C . ASP A 1 132 ? 26.202 -8.677 -44.085 1.00 92.81 132 ASP A C 1
ATOM 954 O O . ASP A 1 132 ? 26.787 -9.297 -44.972 1.00 92.81 132 ASP A O 1
ATOM 958 N N . ARG A 1 133 ? 25.800 -7.411 -44.264 1.00 92.06 133 ARG A N 1
ATOM 959 C CA . ARG A 1 133 ? 26.057 -6.667 -45.511 1.00 92.06 133 ARG A CA 1
ATOM 960 C C . ARG A 1 133 ? 27.545 -6.430 -45.760 1.00 92.06 133 ARG A C 1
ATOM 962 O O . ARG A 1 133 ? 27.986 -6.542 -46.899 1.00 92.06 133 ARG A O 1
ATOM 969 N N . LEU A 1 134 ? 28.314 -6.114 -44.719 1.00 92.31 134 LEU A N 1
ATOM 970 C CA . LEU A 1 134 ? 29.762 -5.916 -44.833 1.00 92.31 134 LEU A CA 1
ATOM 971 C C . LEU A 1 134 ? 30.490 -7.231 -45.151 1.00 92.31 134 LEU A C 1
ATOM 973 O O . LEU A 1 134 ? 31.353 -7.241 -46.024 1.00 92.31 134 LEU A O 1
ATOM 977 N N . ARG A 1 135 ? 30.077 -8.350 -44.539 1.00 93.25 135 ARG A N 1
ATOM 978 C CA . ARG A 1 135 ? 30.568 -9.692 -44.903 1.00 93.25 135 ARG A CA 1
ATOM 979 C C . ARG A 1 135 ? 30.264 -10.042 -46.355 1.00 93.25 135 ARG A C 1
ATOM 981 O O . ARG A 1 135 ? 31.138 -10.526 -47.063 1.00 93.25 135 ARG A O 1
ATOM 988 N N . ALA A 1 136 ? 29.042 -9.773 -46.818 1.00 93.25 136 ALA A N 1
ATOM 989 C CA . ALA A 1 136 ? 28.657 -10.008 -48.210 1.00 93.25 136 ALA A CA 1
ATOM 990 C C . ALA A 1 136 ? 29.469 -9.157 -49.206 1.00 93.25 136 ALA A C 1
ATOM 992 O O . ALA A 1 136 ? 29.651 -9.564 -50.350 1.00 93.25 136 ALA A O 1
ATOM 993 N N . ALA A 1 137 ? 29.980 -8.002 -48.769 1.00 92.62 137 ALA A N 1
ATOM 994 C CA . ALA A 1 137 ? 30.893 -7.156 -49.534 1.00 92.62 137 ALA A CA 1
ATOM 995 C C . ALA A 1 137 ? 32.369 -7.601 -49.459 1.00 92.62 137 ALA A C 1
ATOM 997 O O . ALA A 1 137 ? 33.224 -6.954 -50.058 1.00 92.62 137 ALA A O 1
ATOM 998 N N . GLY A 1 138 ? 32.671 -8.695 -48.750 1.00 94.19 138 GLY A N 1
ATOM 999 C CA . GLY A 1 138 ? 34.005 -9.286 -48.668 1.00 94.19 138 GLY A CA 1
ATOM 1000 C C . GLY A 1 138 ? 34.865 -8.811 -47.496 1.00 94.19 138 GLY A C 1
ATOM 1001 O O . GLY A 1 138 ? 36.031 -9.183 -47.453 1.00 94.19 138 GLY A O 1
ATOM 1002 N N . LEU A 1 139 ? 34.327 -8.024 -46.553 1.00 92.06 139 LEU A N 1
ATOM 1003 C CA . LEU A 1 139 ? 35.058 -7.678 -45.327 1.00 92.06 139 LEU A CA 1
ATOM 1004 C C . LEU A 1 139 ? 35.024 -8.850 -44.340 1.00 92.06 139 LEU A C 1
ATOM 1006 O O . LEU A 1 139 ? 33.952 -9.394 -44.051 1.00 92.06 139 LEU A O 1
ATOM 1010 N N . ASP A 1 140 ? 36.173 -9.176 -43.753 1.00 90.25 140 ASP A N 1
ATOM 1011 C CA . ASP A 1 140 ? 36.303 -10.197 -42.718 1.00 90.25 140 ASP A CA 1
ATOM 1012 C C . ASP A 1 140 ? 37.124 -9.715 -41.507 1.00 90.25 140 ASP A C 1
ATOM 1014 O O . ASP A 1 140 ? 37.594 -8.576 -41.446 1.00 90.25 140 ASP A O 1
ATOM 1018 N N . GLY A 1 141 ? 37.178 -10.574 -40.482 1.00 84.50 141 GLY A N 1
ATOM 1019 C CA . GLY A 1 141 ? 38.005 -10.408 -39.287 1.00 84.50 141 GLY A CA 1
ATOM 1020 C C . GLY A 1 141 ? 38.030 -8.991 -38.703 1.00 84.50 141 GLY A C 1
ATOM 1021 O O . GLY A 1 141 ? 37.002 -8.407 -38.358 1.00 84.50 141 GLY A O 1
ATOM 1022 N N . GLU A 1 142 ? 39.237 -8.449 -38.591 1.00 84.06 142 GLU A N 1
ATOM 1023 C CA . GLU A 1 142 ? 39.518 -7.169 -37.941 1.00 84.06 142 GLU A CA 1
ATOM 1024 C C . GLU A 1 142 ? 38.997 -5.956 -38.739 1.00 84.06 142 GLU A C 1
ATOM 1026 O O . GLU A 1 142 ? 38.659 -4.919 -38.164 1.00 84.06 142 GLU A O 1
ATOM 1031 N N . GLU A 1 143 ? 38.892 -6.073 -40.067 1.00 84.44 143 GLU A N 1
ATOM 1032 C CA . GLU A 1 143 ? 38.358 -5.013 -40.931 1.00 84.44 143 GLU A CA 1
ATOM 1033 C C . GLU A 1 143 ? 36.845 -4.869 -40.767 1.00 84.44 143 GLU A C 1
ATOM 1035 O O . GLU A 1 143 ? 36.324 -3.750 -40.711 1.00 84.44 143 GLU A O 1
ATOM 1040 N N . LEU A 1 144 ? 36.145 -5.997 -40.613 1.00 88.00 144 LEU A N 1
ATOM 1041 C CA . LEU A 1 144 ? 34.724 -6.020 -40.295 1.00 88.00 144 LEU A CA 1
ATOM 1042 C C . LEU A 1 144 ? 34.449 -5.372 -38.934 1.00 88.00 144 LEU A C 1
ATOM 1044 O O . LEU A 1 144 ? 33.548 -4.540 -38.837 1.00 88.00 144 LEU A O 1
ATOM 1048 N N . ASP A 1 145 ? 35.222 -5.717 -37.902 1.00 85.12 145 ASP A N 1
ATOM 1049 C CA . ASP A 1 145 ? 35.035 -5.174 -36.550 1.00 85.12 145 ASP A 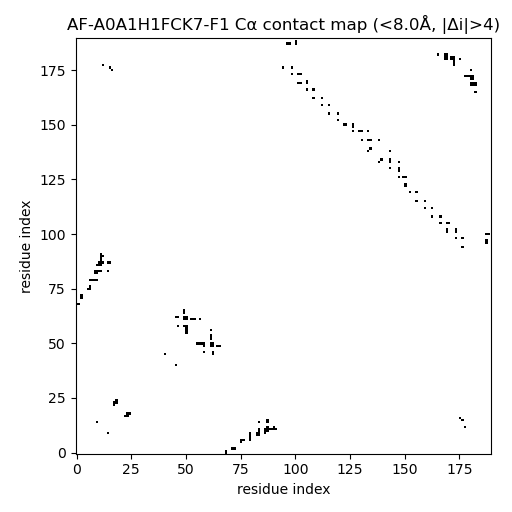CA 1
ATOM 1050 C C . ASP A 1 145 ? 35.339 -3.673 -36.477 1.00 85.12 145 ASP A C 1
ATOM 1052 O O . ASP A 1 145 ? 34.629 -2.926 -35.802 1.00 85.12 145 ASP A O 1
ATOM 1056 N N . ARG A 1 146 ? 36.320 -3.192 -37.249 1.00 84.31 146 ARG A N 1
ATOM 1057 C CA . ARG A 1 146 ? 36.597 -1.755 -37.378 1.00 84.31 146 ARG A CA 1
ATOM 1058 C C . ARG A 1 146 ? 35.469 -1.007 -38.101 1.00 84.31 146 ARG A C 1
ATOM 1060 O O . ARG A 1 146 ? 35.158 0.128 -37.746 1.00 84.31 146 ARG A O 1
ATOM 1067 N N . ALA A 1 147 ? 34.854 -1.619 -39.116 1.00 82.56 147 ALA A N 1
ATOM 1068 C CA . ALA A 1 147 ? 33.796 -1.001 -39.924 1.00 82.56 147 ALA A CA 1
ATOM 1069 C C . ALA A 1 147 ? 32.395 -1.090 -39.279 1.00 82.56 147 ALA A C 1
ATOM 1071 O O . ALA A 1 147 ? 31.531 -0.221 -39.484 1.00 82.56 147 ALA A O 1
ATOM 1072 N N . ALA A 1 148 ? 32.148 -2.132 -38.488 1.00 84.06 148 ALA A N 1
ATOM 1073 C CA . ALA A 1 148 ? 30.906 -2.379 -37.773 1.00 84.06 148 ALA A CA 1
ATOM 1074 C C . ALA A 1 148 ? 31.059 -2.048 -36.285 1.00 84.06 148 ALA A C 1
ATOM 1076 O O . ALA A 1 148 ? 31.104 -2.945 -35.449 1.00 84.06 148 ALA A O 1
ATOM 1077 N N . ALA A 1 149 ? 31.093 -0.748 -35.965 1.00 80.69 149 ALA A N 1
ATOM 1078 C CA . ALA A 1 149 ? 30.986 -0.297 -34.579 1.00 80.69 149 ALA A CA 1
ATOM 1079 C C . ALA A 1 149 ? 29.765 -0.955 -33.895 1.00 80.69 149 ALA A C 1
ATOM 1081 O O . ALA A 1 149 ? 28.677 -0.927 -34.490 1.00 80.69 149 ALA A O 1
ATOM 1082 N N . PRO A 1 150 ? 29.942 -1.543 -32.697 1.00 84.19 150 PRO A N 1
ATOM 1083 C CA . PRO A 1 150 ? 28.874 -2.246 -32.001 1.00 84.19 150 PRO A CA 1
ATOM 1084 C C . PRO A 1 150 ? 27.785 -1.275 -31.550 1.00 84.19 150 PRO A C 1
ATOM 1086 O O . PRO A 1 150 ? 28.046 -0.097 -31.285 1.00 84.19 150 PRO A O 1
ATOM 1089 N N . PHE A 1 151 ? 26.554 -1.770 -31.450 1.00 89.25 151 PHE A N 1
ATOM 1090 C CA . PHE A 1 151 ? 25.470 -1.020 -30.843 1.00 89.25 151 PHE A CA 1
ATOM 1091 C C . PHE A 1 151 ? 25.744 -0.834 -29.346 1.00 89.25 151 PHE A C 1
ATOM 1093 O O . PHE A 1 151 ? 25.785 -1.793 -28.575 1.00 89.25 151 PHE A O 1
ATOM 1100 N N . ASP A 1 152 ? 25.915 0.417 -28.920 1.00 91.75 152 ASP A N 1
ATOM 1101 C CA . ASP A 1 152 ? 26.079 0.741 -27.507 1.00 91.75 152 ASP A CA 1
ATOM 1102 C C . ASP A 1 152 ? 24.715 0.850 -26.809 1.00 91.75 152 ASP A C 1
ATOM 1104 O O . ASP A 1 152 ? 24.017 1.864 -26.885 1.00 91.75 152 ASP A O 1
ATOM 1108 N N . ALA A 1 153 ? 24.339 -0.219 -26.105 1.00 93.69 153 ALA A N 1
ATOM 1109 C CA . ALA A 1 153 ? 23.128 -0.277 -25.291 1.00 93.69 153 ALA A CA 1
ATOM 1110 C C . ALA A 1 153 ? 23.322 0.250 -23.853 1.00 93.69 153 ALA A C 1
ATOM 1112 O O . ALA A 1 153 ? 22.390 0.164 -23.052 1.00 93.69 153 ALA A O 1
ATOM 1113 N N . SER A 1 154 ? 24.504 0.759 -23.480 1.00 94.56 154 SER A N 1
ATOM 1114 C CA . SER A 1 154 ? 24.842 1.088 -22.085 1.00 94.56 154 SER A CA 1
ATOM 1115 C C . SER A 1 154 ? 23.873 2.087 -21.448 1.00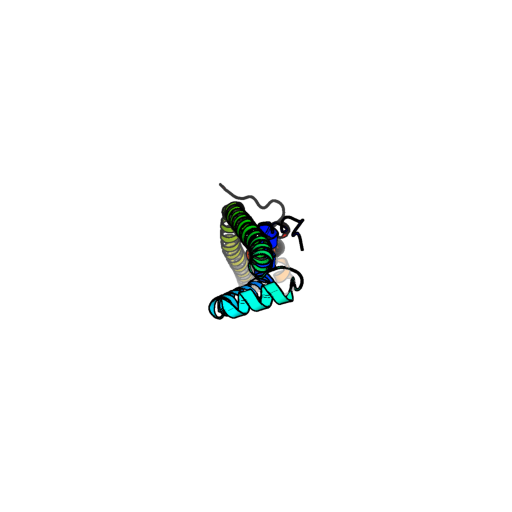 94.56 154 SER A C 1
ATOM 1117 O O . SER A 1 154 ? 23.360 1.832 -20.358 1.00 94.56 154 SER A O 1
ATOM 1119 N N . ALA A 1 155 ? 23.546 3.173 -22.153 1.00 95.06 155 ALA A N 1
ATOM 1120 C CA . ALA A 1 155 ? 22.598 4.182 -21.683 1.00 95.06 155 ALA A CA 1
ATOM 1121 C C . ALA A 1 155 ? 21.186 3.605 -21.479 1.00 95.06 155 ALA A C 1
ATOM 1123 O O . ALA A 1 155 ? 20.551 3.871 -20.461 1.00 95.06 155 ALA A O 1
ATOM 1124 N N . LEU A 1 156 ? 20.722 2.757 -22.404 1.00 95.19 156 LEU A N 1
ATOM 1125 C CA . LEU A 1 156 ? 19.413 2.098 -22.317 1.00 95.19 156 LEU A CA 1
ATOM 1126 C C . LEU A 1 156 ? 19.348 1.100 -21.158 1.00 95.19 156 LEU A C 1
ATOM 1128 O O . LEU A 1 156 ? 18.329 1.000 -20.480 1.00 95.19 156 LEU A O 1
ATOM 1132 N N . ASN A 1 157 ? 20.437 0.377 -20.905 1.00 95.50 157 ASN A N 1
ATOM 1133 C CA . ASN A 1 157 ? 20.535 -0.545 -19.777 1.00 95.50 157 ASN A CA 1
ATOM 1134 C C . ASN A 1 157 ? 20.581 0.197 -18.434 1.00 95.50 157 ASN A C 1
ATOM 1136 O O . ASN A 1 157 ? 19.962 -0.250 -17.468 1.00 95.50 157 ASN A O 1
ATOM 1140 N N . ALA A 1 158 ? 21.271 1.340 -18.370 1.00 96.38 158 ALA A N 1
ATOM 1141 C CA . ALA A 1 158 ? 21.272 2.196 -17.187 1.00 96.38 158 ALA A CA 1
ATOM 1142 C C . ALA A 1 158 ? 19.868 2.758 -16.903 1.00 96.38 158 ALA A C 1
ATOM 1144 O O . ALA A 1 158 ? 19.397 2.690 -15.769 1.00 96.38 158 ALA A O 1
ATOM 1145 N N . GLU A 1 159 ? 19.172 3.237 -17.937 1.00 96.88 159 GLU A N 1
ATOM 1146 C CA . GLU A 1 159 ? 17.782 3.697 -17.846 1.00 96.88 159 GLU A CA 1
ATOM 1147 C C . GLU A 1 159 ? 16.845 2.571 -17.380 1.00 96.88 159 GLU A C 1
ATOM 1149 O O . GLU A 1 159 ? 16.091 2.749 -16.423 1.00 96.88 159 GLU A O 1
ATOM 1154 N N . HIS A 1 160 ? 16.958 1.373 -17.968 1.00 96.69 160 HIS A N 1
ATOM 1155 C CA . HIS A 1 160 ? 16.195 0.192 -17.553 1.00 96.69 160 HIS A CA 1
ATOM 1156 C C . HIS A 1 160 ? 16.412 -0.138 -16.070 1.00 96.69 160 HIS A C 1
ATOM 1158 O O . HIS A 1 160 ? 15.455 -0.406 -15.349 1.00 96.69 160 HIS A O 1
ATOM 1164 N N . ALA A 1 161 ? 17.660 -0.130 -15.594 1.00 96.75 161 ALA A N 1
ATOM 1165 C CA . ALA A 1 161 ? 17.967 -0.441 -14.200 1.00 96.75 161 ALA A CA 1
ATOM 1166 C C . ALA A 1 161 ? 17.371 0.590 -13.227 1.00 96.75 161 ALA A C 1
ATOM 1168 O O . ALA A 1 161 ? 16.889 0.215 -12.158 1.00 96.75 161 ALA A O 1
ATOM 1169 N N . THR A 1 162 ? 17.378 1.872 -13.597 1.00 96.44 162 THR A N 1
ATOM 1170 C CA . THR A 1 162 ? 16.745 2.944 -12.816 1.00 96.44 162 THR A CA 1
ATOM 1171 C C . THR A 1 162 ? 15.232 2.759 -12.743 1.00 96.44 162 THR A C 1
ATOM 1173 O O . THR A 1 162 ? 14.673 2.773 -11.649 1.00 96.44 162 THR A O 1
ATOM 1176 N N . LEU A 1 163 ? 14.581 2.502 -13.879 1.00 96.81 163 LEU A N 1
ATOM 1177 C CA . LEU A 1 163 ? 13.133 2.295 -13.948 1.00 96.81 163 LEU A CA 1
ATOM 1178 C C . LEU A 1 163 ? 12.671 1.064 -13.160 1.00 96.81 163 LEU A C 1
ATOM 1180 O O . LEU A 1 163 ? 11.643 1.120 -12.493 1.00 96.81 163 LEU A O 1
ATOM 1184 N N . VAL A 1 164 ? 13.442 -0.028 -13.176 1.00 97.00 164 VAL A N 1
ATOM 1185 C CA . VAL A 1 164 ? 13.145 -1.214 -12.353 1.00 97.00 164 VAL A CA 1
ATOM 1186 C C . VAL A 1 164 ? 13.204 -0.880 -10.862 1.00 97.00 164 VAL A C 1
ATOM 1188 O O . VAL A 1 164 ? 12.291 -1.236 -10.126 1.00 97.00 164 VAL A O 1
ATOM 1191 N N . LYS A 1 165 ? 14.224 -0.140 -10.408 1.00 96.38 165 LYS A N 1
ATOM 1192 C CA . LYS A 1 165 ? 14.310 0.284 -8.999 1.00 96.38 165 LYS A CA 1
ATOM 1193 C C . LYS A 1 165 ? 13.141 1.178 -8.594 1.00 96.38 165 LYS A C 1
ATOM 1195 O O . LYS A 1 165 ? 12.621 1.040 -7.490 1.00 96.38 165 LYS A O 1
ATOM 1200 N N . GLU A 1 166 ? 12.740 2.095 -9.473 1.00 96.44 166 GLU A N 1
ATOM 1201 C CA . GLU A 1 166 ? 11.571 2.944 -9.247 1.00 96.44 166 GLU A CA 1
ATOM 1202 C C . GLU A 1 166 ? 10.291 2.099 -9.151 1.00 96.44 166 GLU A C 1
ATOM 1204 O O . GLU A 1 166 ? 9.509 2.273 -8.217 1.00 96.44 166 GLU A O 1
ATOM 1209 N N . GLN A 1 167 ? 10.106 1.137 -10.061 1.00 96.44 167 GLN A N 1
ATOM 1210 C CA . GLN A 1 167 ? 8.980 0.206 -10.031 1.00 96.44 167 GLN A CA 1
ATOM 1211 C C . GLN A 1 167 ? 8.938 -0.594 -8.723 1.00 96.44 167 GLN A C 1
ATOM 1213 O O . GLN A 1 167 ? 7.888 -0.637 -8.083 1.00 96.44 167 GLN A O 1
ATOM 1218 N N . ASP A 1 168 ? 10.062 -1.171 -8.296 1.00 96.31 168 ASP A N 1
ATOM 1219 C CA . ASP A 1 168 ? 10.152 -1.959 -7.063 1.00 96.31 168 ASP A CA 1
ATOM 1220 C C . ASP A 1 168 ? 9.777 -1.123 -5.826 1.00 96.31 168 ASP A C 1
ATOM 1222 O O . ASP A 1 168 ? 9.046 -1.587 -4.944 1.00 96.31 168 ASP A O 1
ATOM 1226 N N . ALA A 1 169 ? 10.234 0.133 -5.770 1.00 96.00 169 ALA A N 1
ATOM 1227 C CA . ALA A 1 169 ? 9.890 1.073 -4.706 1.00 96.00 169 ALA A CA 1
ATOM 1228 C C . ALA A 1 169 ? 8.385 1.404 -4.703 1.00 96.00 169 ALA A C 1
ATOM 1230 O O . ALA A 1 169 ? 7.721 1.316 -3.666 1.00 96.00 169 ALA A O 1
ATOM 1231 N N . LEU A 1 170 ? 7.808 1.694 -5.874 1.00 96.06 170 LEU A N 1
ATOM 1232 C CA . LEU A 1 170 ? 6.373 1.950 -6.011 1.00 96.06 170 LEU A CA 1
ATOM 1233 C C . LEU A 1 170 ? 5.530 0.721 -5.650 1.00 96.06 170 LEU A C 1
ATOM 1235 O O . LEU A 1 170 ? 4.517 0.860 -4.969 1.00 96.06 170 LEU A O 1
ATOM 1239 N N . GLU A 1 171 ? 5.945 -0.487 -6.028 1.00 95.31 171 GLU A N 1
ATOM 1240 C CA . GLU A 1 171 ? 5.264 -1.728 -5.646 1.00 95.31 171 GLU A CA 1
ATOM 1241 C C . GLU A 1 171 ? 5.339 -1.980 -4.133 1.00 95.31 171 GLU A C 1
ATOM 1243 O O . GLU A 1 171 ? 4.338 -2.362 -3.511 1.00 95.31 171 GLU A O 1
ATOM 1248 N N . ALA A 1 172 ? 6.493 -1.709 -3.513 1.00 93.81 172 ALA A N 1
ATOM 1249 C CA . ALA A 1 172 ? 6.645 -1.751 -2.063 1.00 93.81 172 ALA A CA 1
ATOM 1250 C C . ALA A 1 172 ? 5.713 -0.743 -1.374 1.00 93.81 172 ALA A C 1
ATOM 1252 O O . ALA A 1 172 ? 5.024 -1.111 -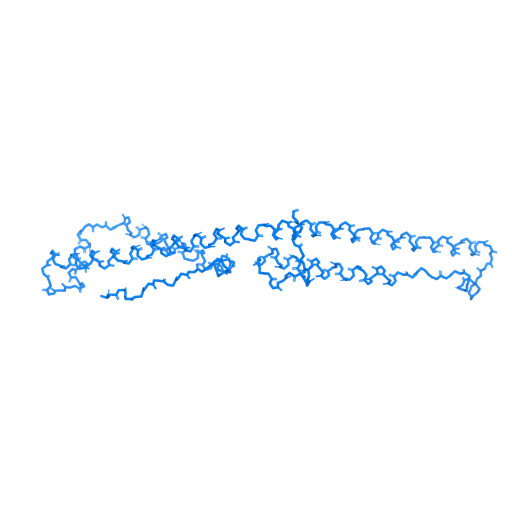0.418 1.00 93.81 172 ALA A O 1
ATOM 1253 N N . PHE A 1 173 ? 5.605 0.487 -1.885 1.00 94.25 173 PHE A N 1
ATOM 1254 C CA . PHE A 1 173 ? 4.640 1.480 -1.404 1.00 94.25 173 PHE A CA 1
ATOM 1255 C C . PHE A 1 173 ? 3.190 1.029 -1.613 1.00 94.25 173 PHE A C 1
ATOM 1257 O O . PHE A 1 173 ? 2.382 1.114 -0.696 1.00 94.25 173 PHE A O 1
ATOM 1264 N N . LEU A 1 174 ? 2.817 0.511 -2.783 1.00 92.81 174 LEU A N 1
ATOM 1265 C CA . LEU A 1 174 ? 1.438 0.100 -3.061 1.00 92.81 174 LEU A CA 1
ATOM 1266 C C . LEU A 1 174 ? 0.995 -1.062 -2.163 1.00 92.81 174 LEU A C 1
ATOM 1268 O O . LEU A 1 174 ? -0.159 -1.100 -1.731 1.00 92.81 174 LEU A O 1
ATOM 1272 N N . ARG A 1 175 ? 1.917 -1.972 -1.832 1.00 90.62 175 ARG A N 1
ATOM 1273 C CA . ARG A 1 175 ? 1.677 -3.067 -0.885 1.00 90.62 175 ARG A CA 1
ATOM 1274 C C . ARG A 1 175 ? 1.611 -2.578 0.560 1.00 90.62 175 ARG A C 1
ATOM 1276 O O . ARG A 1 175 ? 0.790 -3.066 1.335 1.00 90.62 175 ARG A O 1
ATOM 1283 N N . SER A 1 176 ? 2.493 -1.654 0.934 1.00 88.69 176 SER A N 1
ATOM 1284 C CA . SER A 1 176 ? 2.680 -1.257 2.331 1.00 88.69 176 SER A CA 1
ATOM 1285 C C . SER A 1 176 ? 1.907 -0.011 2.758 1.00 88.69 176 SER A C 1
ATOM 1287 O O . SER A 1 176 ? 1.725 0.227 3.945 1.00 88.69 176 SER A O 1
ATOM 1289 N N . ARG A 1 177 ? 1.490 0.822 1.812 1.00 88.81 177 ARG A N 1
ATOM 1290 C CA . ARG A 1 177 ? 0.953 2.167 2.047 1.00 88.81 177 ARG A CA 1
ATOM 1291 C C . ARG A 1 177 ? 1.855 3.059 2.920 1.00 88.81 177 ARG A C 1
ATOM 1293 O O . ARG A 1 177 ? 1.384 4.078 3.410 1.00 88.81 177 ARG A O 1
ATOM 1300 N N . ASP A 1 178 ? 3.130 2.702 3.098 1.00 87.44 178 ASP A N 1
ATOM 1301 C CA . ASP A 1 178 ? 4.103 3.478 3.8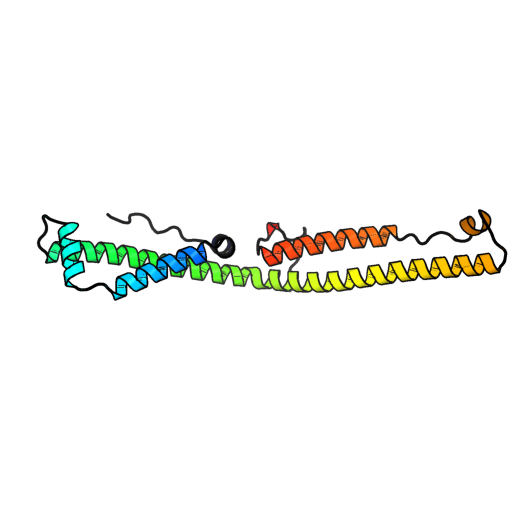69 1.00 87.44 178 ASP A CA 1
ATOM 1302 C C . ASP A 1 178 ? 4.915 4.359 2.919 1.00 87.44 178 ASP A C 1
ATOM 1304 O O . ASP A 1 178 ? 5.653 3.874 2.059 1.00 87.44 178 ASP A O 1
ATOM 1308 N N . SER A 1 179 ? 4.779 5.674 3.096 1.00 86.81 179 SER A N 1
ATOM 1309 C CA . SER A 1 179 ? 5.441 6.692 2.283 1.00 86.81 179 SER A CA 1
ATOM 1310 C C . SER A 1 179 ? 6.967 6.600 2.293 1.00 86.81 179 SER A C 1
ATOM 1312 O O . SER A 1 179 ? 7.590 7.136 1.386 1.00 86.81 179 SER A O 1
ATOM 1314 N N . LYS A 1 180 ? 7.585 5.909 3.261 1.00 88.75 180 LYS A N 1
ATOM 1315 C CA . LYS A 1 180 ? 9.040 5.665 3.270 1.00 88.75 180 LYS A CA 1
ATOM 1316 C C . LYS A 1 180 ? 9.521 4.825 2.087 1.00 88.75 180 LYS A C 1
ATOM 1318 O O . LYS A 1 180 ? 10.702 4.861 1.765 1.00 88.75 180 LYS A O 1
ATOM 1323 N N . HIS A 1 181 ? 8.627 4.055 1.470 1.00 91.38 181 HIS A N 1
ATOM 1324 C CA . HIS A 1 181 ? 8.935 3.272 0.276 1.00 91.38 181 HIS A CA 1
ATOM 1325 C C . HIS A 1 181 ? 8.759 4.054 -1.025 1.00 91.38 181 HIS A C 1
ATOM 1327 O O . HIS A 1 181 ? 9.059 3.513 -2.085 1.00 91.38 181 HIS A O 1
ATOM 1333 N N . LEU A 1 182 ? 8.260 5.293 -0.980 1.00 91.50 182 LEU A N 1
ATOM 1334 C CA . LEU A 1 182 ? 8.155 6.098 -2.190 1.00 91.50 182 LEU A CA 1
ATOM 1335 C C . LEU A 1 182 ? 9.553 6.420 -2.737 1.00 91.50 182 LEU A C 1
ATOM 1337 O O . LEU A 1 182 ? 10.467 6.679 -1.949 1.00 91.50 182 LEU A O 1
ATOM 1341 N N . PRO A 1 183 ? 9.718 6.438 -4.071 1.00 91.56 183 PRO A N 1
ATOM 1342 C CA . PRO A 1 183 ? 10.925 6.960 -4.691 1.00 91.56 183 PRO A CA 1
ATOM 1343 C C . PRO A 1 183 ? 11.234 8.380 -4.203 1.00 91.56 183 PRO A C 1
ATOM 1345 O O . PRO A 1 183 ? 10.331 9.175 -3.925 1.00 91.56 183 PRO A O 1
ATOM 1348 N N . GLU A 1 184 ? 12.520 8.711 -4.124 1.00 87.69 184 GLU A N 1
ATOM 1349 C CA . GLU A 1 184 ? 12.947 10.070 -3.803 1.00 87.69 184 GLU A CA 1
ATOM 1350 C C . GLU A 1 184 ? 12.399 11.058 -4.844 1.00 87.69 184 GLU A C 1
ATOM 1352 O O . GLU A 1 184 ? 12.459 10.804 -6.046 1.00 87.69 184 GLU A O 1
ATOM 1357 N N . GLY A 1 185 ? 11.826 12.171 -4.378 1.00 86.56 185 GLY A N 1
ATOM 1358 C CA . GLY A 1 185 ? 11.222 13.178 -5.254 1.00 86.56 185 GLY A CA 1
ATOM 1359 C C . GLY A 1 185 ? 9.899 12.757 -5.902 1.00 86.56 185 GLY A C 1
ATOM 1360 O O . GLY A 1 185 ? 9.479 13.400 -6.858 1.00 86.56 185 GLY A O 1
ATOM 1361 N N . PHE A 1 186 ? 9.229 11.702 -5.420 1.00 89.69 186 PHE A N 1
ATOM 1362 C CA . PHE A 1 186 ? 7.929 11.303 -5.958 1.00 89.69 186 PHE A CA 1
ATOM 1363 C C . PHE A 1 186 ? 6.869 12.400 -5.754 1.00 89.69 186 PHE A C 1
ATOM 1365 O O . PHE A 1 186 ? 6.439 12.671 -4.630 1.00 89.69 186 PHE A O 1
ATOM 1372 N N . GLU A 1 187 ? 6.424 13.005 -6.854 1.00 85.06 187 GLU A N 1
ATOM 1373 C CA . GLU A 1 187 ? 5.405 14.052 -6.855 1.00 85.06 187 GLU A CA 1
ATOM 1374 C C . GLU A 1 187 ? 4.019 13.485 -7.177 1.00 85.06 187 GLU A C 1
ATOM 1376 O O . GLU A 1 187 ? 3.835 12.669 -8.082 1.00 85.06 187 GLU A O 1
ATOM 1381 N N . VAL A 1 188 ? 3.011 13.955 -6.445 1.00 83.25 188 VAL A N 1
ATOM 1382 C CA . VAL A 1 188 ? 1.609 13.696 -6.778 1.00 83.25 188 VAL A CA 1
ATOM 1383 C C . VAL A 1 188 ? 1.187 14.768 -7.775 1.00 83.25 188 VAL A C 1
ATOM 1385 O O . VAL A 1 188 ? 0.979 15.916 -7.386 1.00 83.25 188 VAL A O 1
ATOM 1388 N N . SER A 1 189 ? 1.102 14.417 -9.060 1.00 62.31 189 SER A N 1
ATOM 1389 C CA . SER A 1 189 ? 0.549 15.336 -10.058 1.00 62.31 189 SER A CA 1
ATOM 1390 C C . SER A 1 189 ? -0.920 15.661 -9.723 1.00 62.31 189 SER A C 1
ATOM 1392 O O . SER A 1 189 ? -1.646 14.745 -9.322 1.00 62.31 189 SER A O 1
ATOM 1394 N N . PRO A 1 190 ? -1.332 16.940 -9.830 1.00 54.50 190 PRO A N 1
ATOM 1395 C CA . PRO A 1 190 ? -2.675 17.403 -9.478 1.00 54.50 190 PRO A CA 1
ATOM 1396 C C . PRO A 1 190 ? -3.782 16.832 -10.371 1.00 54.50 190 PRO A C 1
ATOM 1398 O O . PRO A 1 190 ? -3.503 16.516 -11.551 1.00 54.50 190 PRO A O 1
#

Foldseek 3Di:
DDPPDQDDAQAQLNVLVCVVVCVVVVVVVVVVVVVVVVVVDDPVVLLVVLCVVVVPDDSVVSSVVVCVRVVVVVVSVVVSVVRNVVRNVVLCVVCVLVLVLLVVLLVVLVVLLVVLVVVVVVQQVVLVVQLVVVVVVPDDDPRSCVVRPHRDSPVSVVVNVVSVQQNVLSVVCNVSVDCVSHPPPDDRDD

pLDDT: mean 88.45, std 8.97, range [43.53, 97.69]

Secondary structure (DSSP, 8-state):
----SPPPPPPHHHHHHHTTSSHHHHHHHHHHHHHHHHHH--HHHHHHHHHHHSTTS-HHHHHHHHHHHHHHHHHHHHHHHHHHHHHHHHHHHHHHHHHHHHHHHHHHHHHHHHHHHHHHHHHHHHHHHHHHHHHHTT--HHHHHHHSPPP--HHHHHHHHHHHHHHHHHHHHHHH--GGGSPTT-----

Mean predicted aligned error: 8.86 Å

Solvent-accessible surface area (backbone atoms only — not comparable to full-atom values): 10572 Å² total; per-residue (Å²): 129,81,83,86,61,81,65,81,68,51,46,23,70,58,48,58,52,36,64,71,72,47,54,53,58,54,53,48,52,52,51,50,52,52,54,51,53,61,73,70,63,48,73,67,59,53,50,51,49,19,32,70,79,29,72,92,42,58,68,71,57,16,39,50,56,48,50,53,47,52,49,52,52,51,50,46,50,53,52,34,53,52,51,24,53,50,33,34,51,53,41,52,59,70,41,45,60,52,51,52,41,44,54,52,49,47,55,50,48,55,52,51,51,52,48,48,56,51,51,51,54,49,42,54,50,53,42,51,56,48,46,54,52,42,43,76,72,70,43,52,75,71,60,34,54,70,73,46,69,76,68,82,53,63,68,56,52,52,51,46,54,52,49,51,53,48,42,53,26,38,52,48,17,73,73,62,74,42,74,87,36,46,51,87,86,73,73,66,78,132

Sequence (190 aa):
MKIQNTLPTIDGPTMMELSRSGVLAEANEVRKTIQRALGELNPAGVVSLALSLNPDDPPASALSKVKAGIGEAVSALAAAGTASGNAHRAEQQRLAGTVAAATHRTLQIAGELANIKARIRSGEYHENGKRDRLRAAGLDGEELDRAAAPFDASALNAEHATLVKEQDALEAFLRSRDSKHLPEGFEVSP

Radius of gyration: 33.19 Å; Cα contacts (8 Å, |Δi|>4): 109; chains: 1; bounding box: 70×34×100 Å

Nearest PDB structures (foldseek):
  8snb-assembly1_1G  TM=3.322E-01  e=6.566E+00  Strongylocentrotus purpuratus
  8ves-assembly1_F  TM=2.986E-01  e=5.034E+00  Escherichia coli